Protein AF-A0AAN9GII0-F1 (afdb_monomer)

Secondary structure (DSSP, 8-state):
------------------------------------------EEEEESSSEEEESSSSTTSPEEEEEPTT-EEEEEEEEEEETTEEEEEEEETTEEEEEEGGGEEEEETT-----S-----TT---EE-TTTTTPPPPSSPPPBPSS---EEEEEE-SS----SHHHHHHHHHHHHHIIIIIS--SS-S-SEEE-TTS-EEESS-SSB--SSSTTTTTTEEEEEESS--SSSPPPHHHHHHHHHHHHHHHHTTSS-TT-EEEEGGGSSSS-TT-HHHHHHHTTSTTB--TT-----

Radius of gyration: 30.24 Å; Cα contacts (8 Å, |Δi|>4): 553; chains: 1; bounding box: 92×73×80 Å

InterPro domains:
  IPR002502 N-acetylmuramoyl-L-alanine amidase domain [PF01510] (149-274)
  IPR002502 N-acetylmuramoyl-L-alanine amidase domain [SM00644] (140-274)
  IPR002502 N-acetylmuramoyl-L-alanine amidase domain [cd06583] (149-274)
  IPR006619 Peptidoglycan recognition protein family domain, metazoa/bacteria [SM00701] (125-268)
  IPR015510 Peptidoglycan recognition protein [PTHR11022] (99-287)
  IPR036505 N-acetylmuramoyl-L-alanine amidase/PGRP domain superfamily [G3DSA:3.40.80.10] (115-292)
  IPR036505 N-acetylmuramoyl-L-alanine amidase/PGRP domain superfamily [SSF55846] (124-289)

Sequence (296 aa):
MFVIGRTVQHTHFSALVSNNMKYLLPVLCALFAVSVKGTEASQCACATERLHLRNGPGTTHDVITTLASQQCLPHDGQQQVQGSYTWLHLDYNGQSAWAATNWLRVQTCDDQNQTTSNLQLAGCPKIVTRAEWGARAPKQPHSNMPDLPVYVFIHHGAGTECFDRQACEQKVRDYQNYHMDGHGWNDIGYNFVVGEDGNAYEARGWDAIGAHTRGYNTNGIAISVIGDFSNKVPNEAALNTVKQLIQCGLANHKISHSYTLKGHRDVGTTACPGTAYYNLIQSWPHFVSGTGLYQV

Structure (mmCIF, N/CA/C/O backbone):
data_AF-A0AAN9GII0-F1
#
_entry.id   AF-A0AAN9GII0-F1
#
loop_
_atom_site.group_PDB
_atom_site.id
_atom_site.type_symbol
_atom_site.label_atom_id
_atom_site.label_alt_id
_atom_site.label_comp_id
_atom_site.label_asym_id
_atom_site.label_entity_id
_atom_site.label_seq_id
_atom_site.pdbx_PDB_ins_code
_atom_site.Cartn_x
_atom_site.Cartn_y
_atom_site.Cartn_z
_atom_site.occupancy
_atom_site.B_iso_or_equiv
_atom_site.auth_seq_id
_atom_site.auth_comp_id
_atom_site.auth_asym_id
_atom_site.auth_atom_id
_atom_site.pdbx_PDB_model_num
ATOM 1 N N . MET A 1 1 ? -64.400 25.886 -43.010 1.00 37.38 1 MET A N 1
ATOM 2 C CA . MET A 1 1 ? -63.681 24.600 -43.127 1.00 37.38 1 MET A CA 1
ATOM 3 C C . MET A 1 1 ? -62.290 24.809 -42.543 1.00 37.38 1 MET A C 1
ATOM 5 O O . MET A 1 1 ? -61.724 25.868 -42.760 1.00 37.38 1 MET A O 1
ATOM 9 N N . PHE A 1 2 ? -61.876 23.882 -41.684 1.00 28.88 2 PHE A N 1
ATOM 10 C CA . PHE A 1 2 ? -60.787 23.932 -40.697 1.00 28.88 2 PHE A CA 1
ATOM 11 C C . PHE A 1 2 ? -59.394 24.396 -41.179 1.00 28.88 2 PHE A C 1
ATOM 13 O O . PHE A 1 2 ? -59.035 24.159 -42.326 1.00 28.88 2 PHE A O 1
ATOM 20 N N . VAL A 1 3 ? -58.615 24.947 -40.228 1.00 33.44 3 VAL A N 1
ATOM 21 C CA . VAL A 1 3 ? -57.232 24.591 -39.780 1.00 33.44 3 VAL A CA 1
ATOM 22 C C . VAL A 1 3 ? -56.499 25.884 -39.342 1.00 33.44 3 VAL A C 1
ATOM 24 O O . VAL A 1 3 ? -56.245 26.752 -40.163 1.00 33.44 3 VAL A O 1
ATOM 27 N N . ILE A 1 4 ? -56.475 26.221 -38.042 1.00 35.28 4 ILE A N 1
ATOM 28 C CA . ILE A 1 4 ? -55.423 26.010 -37.006 1.00 35.28 4 ILE A CA 1
ATOM 29 C C . ILE A 1 4 ? -54.046 26.629 -37.327 1.00 35.28 4 ILE A C 1
ATOM 31 O O . ILE A 1 4 ? -53.411 26.262 -38.306 1.00 35.28 4 ILE A O 1
ATOM 35 N N . GLY A 1 5 ? -53.542 27.449 -36.389 1.00 32.19 5 GLY A N 1
ATOM 36 C CA . GLY A 1 5 ? -52.102 27.631 -36.153 1.00 32.19 5 GLY A CA 1
ATOM 37 C C . GLY A 1 5 ? -51.665 29.074 -35.894 1.00 32.19 5 GLY A C 1
ATOM 38 O O . GLY A 1 5 ? -51.270 29.766 -36.822 1.00 32.19 5 GLY A O 1
ATOM 39 N N . ARG A 1 6 ? -51.714 29.528 -34.633 1.00 33.09 6 ARG A N 1
ATOM 40 C CA . ARG A 1 6 ? -51.113 30.799 -34.182 1.00 33.09 6 ARG A CA 1
ATOM 41 C C . ARG A 1 6 ? -49.670 30.586 -33.719 1.00 33.09 6 ARG A C 1
ATOM 43 O O . ARG A 1 6 ? -49.401 29.636 -32.988 1.00 33.09 6 ARG A O 1
ATOM 50 N N . THR A 1 7 ? -48.821 31.570 -34.004 1.00 32.34 7 THR A N 1
ATOM 51 C CA . THR A 1 7 ? -47.518 31.796 -33.365 1.00 32.34 7 THR A CA 1
ATOM 52 C C . THR A 1 7 ? -47.399 33.268 -32.925 1.00 32.34 7 THR A C 1
ATOM 54 O O . THR A 1 7 ? -47.642 34.168 -33.719 1.00 32.34 7 THR A O 1
ATOM 57 N N . VAL A 1 8 ? -46.967 33.450 -31.666 1.00 35.75 8 VAL A N 1
ATOM 58 C CA . VAL A 1 8 ? -45.932 34.402 -31.185 1.00 35.75 8 VAL A CA 1
ATOM 59 C C . VAL A 1 8 ? -46.288 35.864 -30.791 1.00 35.75 8 VAL A C 1
ATOM 61 O O . VAL A 1 8 ? -46.875 36.617 -31.554 1.00 35.75 8 VAL A O 1
ATOM 64 N N . GLN A 1 9 ? -45.771 36.213 -29.589 1.00 33.56 9 GLN A N 1
ATOM 65 C CA . GLN A 1 9 ? -45.353 37.514 -28.991 1.00 33.56 9 GLN A CA 1
ATOM 66 C C . GLN A 1 9 ? -46.424 38.564 -28.625 1.00 33.56 9 GLN A C 1
ATOM 68 O O . GLN A 1 9 ? -47.252 38.937 -29.438 1.00 33.56 9 GLN A O 1
ATOM 73 N N . HIS A 1 10 ? -46.580 38.936 -27.343 1.00 31.41 10 HIS A N 1
ATOM 74 C CA . HIS A 1 10 ? -45.751 39.740 -26.405 1.00 31.41 10 HIS A CA 1
ATOM 75 C C . HIS A 1 10 ? -46.040 41.246 -26.477 1.00 31.41 10 HIS A C 1
ATOM 77 O O . HIS A 1 10 ? -46.165 41.803 -27.559 1.00 31.41 10 HIS A O 1
ATOM 83 N N . THR A 1 11 ? -45.978 41.870 -25.288 1.00 34.91 11 THR A N 1
ATOM 84 C CA . THR A 1 11 ? -45.976 43.317 -24.959 1.00 34.91 11 THR A CA 1
ATOM 85 C C . THR A 1 11 ? -47.373 43.949 -24.811 1.00 34.91 11 THR A C 1
ATOM 87 O O . THR A 1 11 ? -48.252 43.672 -25.609 1.00 34.91 11 THR A O 1
ATOM 90 N N . HIS A 1 12 ? -47.695 44.808 -23.836 1.00 34.34 12 HIS A N 1
ATOM 91 C CA . HIS A 1 12 ? -47.119 45.220 -22.544 1.00 34.34 12 HIS A CA 1
ATOM 92 C C . HIS A 1 12 ? -48.102 46.245 -21.908 1.00 34.34 12 HIS A C 1
ATOM 94 O O . HIS A 1 12 ? -48.876 46.854 -22.638 1.00 34.34 12 HIS A O 1
ATOM 100 N N . PHE A 1 13 ? -47.969 46.494 -20.593 1.00 35.31 13 PHE A N 1
ATOM 101 C CA . PHE A 1 13 ? -48.430 47.676 -19.821 1.00 35.31 13 PHE A CA 1
ATOM 102 C C . PHE A 1 13 ? -49.940 47.786 -19.513 1.00 35.31 13 PHE A C 1
ATOM 104 O O . PHE A 1 13 ? -50.771 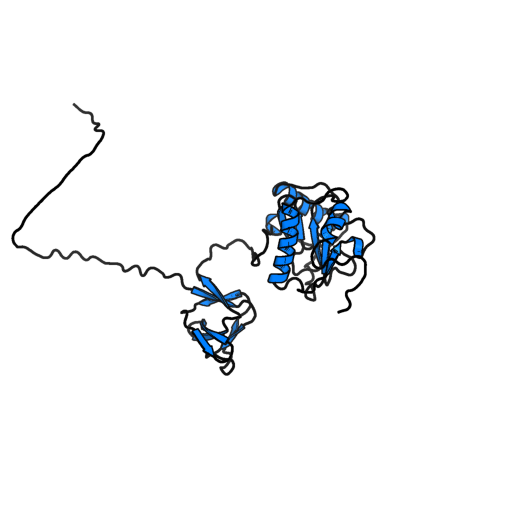47.884 -20.403 1.00 35.31 13 PHE A O 1
ATOM 111 N N . SER A 1 14 ? -50.350 47.607 -18.245 1.00 33.69 14 SER A N 1
ATOM 112 C CA . SER A 1 14 ? -50.351 48.602 -17.138 1.00 33.69 14 SER A CA 1
ATOM 113 C C . SER A 1 14 ? -51.405 49.687 -17.375 1.00 33.69 14 SER A C 1
ATOM 115 O O . SER A 1 14 ? -51.408 50.289 -18.434 1.00 33.69 14 SER A O 1
ATOM 117 N N . ALA A 1 15 ? -52.275 50.107 -16.466 1.00 36.97 15 ALA A N 1
ATOM 118 C CA . ALA A 1 15 ? -52.673 49.783 -15.097 1.00 36.97 15 ALA A CA 1
ATOM 119 C C . ALA A 1 15 ? -53.889 50.734 -14.836 1.00 36.97 15 ALA A C 1
ATOM 121 O O . ALA A 1 15 ? -54.034 51.718 -15.556 1.00 36.97 15 ALA A O 1
ATOM 122 N N . LEU A 1 16 ? -54.870 50.473 -13.965 1.00 35.25 16 LEU A N 1
ATOM 123 C CA . LEU A 1 16 ? -54.980 50.992 -12.585 1.00 35.25 16 LEU A CA 1
ATOM 124 C C . LEU A 1 16 ? -56.488 51.158 -12.244 1.00 35.25 16 LEU A C 1
ATOM 126 O O . LEU A 1 16 ? -57.221 51.686 -13.071 1.00 35.25 16 LEU A O 1
ATOM 130 N N . VAL A 1 17 ? -56.859 50.817 -10.991 1.00 35.28 17 VAL A N 1
ATOM 131 C CA . VAL A 1 17 ? -57.718 51.609 -10.052 1.00 35.28 17 VAL A CA 1
ATOM 132 C C . VAL A 1 17 ? -59.233 51.688 -10.371 1.00 35.28 17 VAL A C 1
ATOM 134 O O . VAL A 1 17 ? -59.617 51.971 -11.489 1.00 35.28 17 VAL A O 1
ATOM 137 N N . SER A 1 18 ? -60.207 51.525 -9.461 1.00 33.56 18 SER A N 1
ATOM 138 C CA . SER A 1 18 ? -60.271 51.371 -7.995 1.00 33.56 18 SER A CA 1
ATOM 139 C C . SER A 1 18 ? -61.725 51.076 -7.552 1.00 33.56 18 SER A C 1
ATOM 141 O O . SER A 1 18 ? -62.659 51.514 -8.213 1.00 33.56 18 SER A O 1
ATOM 143 N N . ASN A 1 19 ? -61.856 50.415 -6.391 1.00 33.97 19 ASN A N 1
ATOM 144 C CA . ASN A 1 19 ? -62.925 50.429 -5.369 1.00 33.97 19 ASN A CA 1
ATOM 145 C C . ASN A 1 19 ? -64.417 50.383 -5.765 1.00 33.97 19 ASN A C 1
ATOM 147 O O . ASN A 1 19 ? -64.960 51.371 -6.245 1.00 33.97 19 ASN A O 1
ATOM 151 N N . ASN A 1 20 ? -65.147 49.353 -5.298 1.00 34.62 20 ASN A N 1
ATOM 152 C CA . ASN A 1 20 ? -65.965 49.423 -4.065 1.00 34.62 20 ASN A CA 1
ATOM 153 C C . ASN A 1 20 ? -66.955 48.240 -3.894 1.00 34.62 20 ASN A C 1
ATOM 155 O O . ASN A 1 20 ? -67.652 47.852 -4.820 1.00 34.62 20 ASN A O 1
ATOM 159 N N . MET A 1 21 ? -67.092 47.816 -2.630 1.00 33.53 21 MET A N 1
ATOM 160 C CA . MET A 1 21 ? -68.305 47.321 -1.946 1.00 33.53 21 MET A CA 1
ATOM 161 C C . MET A 1 21 ? -68.919 45.923 -2.221 1.00 33.53 21 MET A C 1
ATOM 163 O O . MET A 1 21 ? -69.721 45.734 -3.120 1.00 33.53 21 MET A O 1
ATOM 167 N N . LYS A 1 22 ? -68.669 45.043 -1.232 1.00 35.69 22 LYS A N 1
ATOM 168 C CA . LYS A 1 22 ? -69.611 44.240 -0.407 1.00 35.69 22 LYS A CA 1
ATOM 169 C C . LYS A 1 22 ? -70.528 43.165 -1.045 1.00 35.69 22 LYS A C 1
ATOM 171 O O . LYS A 1 22 ? -71.258 43.408 -1.991 1.00 35.69 22 LYS A O 1
ATOM 176 N N . TYR A 1 23 ? -70.599 42.060 -0.281 1.00 35.09 23 TYR A N 1
ATOM 177 C CA . TYR A 1 23 ? -71.590 40.966 -0.210 1.00 35.09 23 TYR A CA 1
ATOM 178 C C . TYR A 1 23 ? -71.328 39.699 -1.056 1.00 35.09 23 TYR A C 1
ATOM 180 O O . TYR A 1 23 ? -71.489 39.711 -2.265 1.00 35.09 23 TYR A O 1
ATOM 188 N N . LEU A 1 24 ? -70.987 38.576 -0.398 1.00 38.25 24 LEU A N 1
ATOM 189 C CA . LEU A 1 24 ? -71.879 37.427 -0.102 1.00 38.25 24 LEU A CA 1
ATOM 190 C C . LEU A 1 24 ? -71.090 36.100 0.075 1.00 38.25 24 LEU A C 1
ATOM 192 O O . LEU A 1 24 ? -70.427 35.635 -0.840 1.00 38.25 24 LEU A O 1
ATOM 196 N N . LEU A 1 25 ? -71.291 35.495 1.256 1.00 35.50 25 LEU A N 1
ATOM 197 C CA . LEU A 1 25 ? -71.100 34.100 1.706 1.00 35.50 25 LEU A CA 1
ATOM 198 C C . LEU A 1 25 ? -69.705 33.423 1.717 1.00 35.50 25 LEU A C 1
ATOM 200 O O . LEU A 1 25 ? -68.947 33.505 0.755 1.00 35.50 25 LEU A O 1
ATOM 204 N N . PRO A 1 26 ? -69.393 32.652 2.788 1.00 39.03 26 PRO A N 1
ATOM 205 C CA . PRO A 1 26 ? -68.161 31.886 2.885 1.00 39.03 26 PRO A CA 1
ATOM 206 C C . PRO A 1 26 ? -68.335 30.535 2.181 1.00 39.03 26 PRO A C 1
ATOM 208 O O . PRO A 1 26 ? -69.097 29.680 2.631 1.00 39.03 26 PRO A O 1
ATOM 211 N N . VAL A 1 27 ? -67.606 30.310 1.089 1.00 41.16 27 VAL A N 1
ATOM 212 C CA . VAL A 1 27 ? -67.365 28.944 0.616 1.00 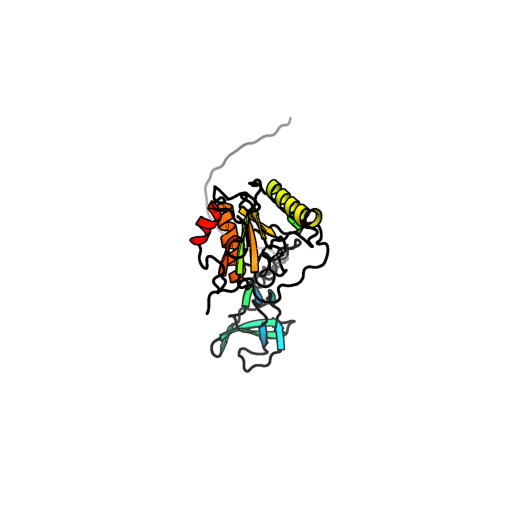41.16 27 VAL A CA 1
ATOM 213 C C . VAL A 1 27 ? -66.232 28.383 1.459 1.00 41.16 27 VAL A C 1
ATOM 215 O O . VAL A 1 27 ? -65.085 28.819 1.377 1.00 41.16 27 VAL A O 1
ATOM 218 N N . LEU A 1 28 ? -66.607 27.437 2.312 1.00 46.75 28 LEU A N 1
ATOM 219 C CA . LEU A 1 28 ? -65.735 26.592 3.107 1.00 46.75 28 LEU A CA 1
ATOM 220 C C . LEU A 1 28 ? -64.817 25.803 2.155 1.00 46.75 28 LEU A C 1
ATOM 222 O O . LEU A 1 28 ? -65.167 24.723 1.689 1.00 46.75 28 LEU A O 1
ATOM 226 N N . CYS A 1 29 ? -63.654 26.359 1.825 1.00 34.16 29 CYS A N 1
ATOM 227 C CA . CYS A 1 29 ? -62.582 25.617 1.179 1.00 34.16 29 CYS A CA 1
ATOM 228 C C . CYS A 1 29 ? -61.615 25.193 2.282 1.00 34.16 29 CYS A C 1
ATOM 230 O O . CYS A 1 29 ? -60.827 25.998 2.781 1.00 34.16 29 CYS A O 1
ATOM 232 N N . ALA A 1 30 ? -61.737 23.939 2.716 1.00 42.03 30 ALA A N 1
ATOM 233 C CA . ALA A 1 30 ? -60.775 23.298 3.593 1.00 42.03 30 ALA A CA 1
ATOM 234 C C . ALA A 1 30 ? -59.432 23.191 2.856 1.00 42.03 30 ALA A C 1
ATOM 236 O O . ALA A 1 30 ? -59.137 22.200 2.192 1.00 42.03 30 ALA A O 1
ATOM 237 N N . LEU A 1 31 ? -58.610 24.233 2.969 1.00 34.84 31 LEU A N 1
ATOM 238 C CA . LEU A 1 31 ? -57.180 24.129 2.738 1.00 34.84 31 LEU A CA 1
ATOM 239 C C . LEU A 1 31 ? -56.609 23.325 3.904 1.00 34.84 31 LEU A C 1
ATOM 241 O O . LEU A 1 31 ? -56.270 23.870 4.954 1.00 34.84 31 LEU A O 1
ATOM 245 N N . PHE A 1 32 ? -56.506 22.011 3.717 1.00 36.19 32 PHE A N 1
ATOM 246 C CA . PHE A 1 32 ? -55.489 21.241 4.415 1.00 36.19 32 PHE A CA 1
ATOM 247 C C . PHE A 1 32 ? -54.136 21.806 3.979 1.00 36.19 32 PHE A C 1
ATOM 249 O O . PHE A 1 32 ? -53.548 21.375 2.989 1.00 36.19 32 PHE A O 1
ATOM 256 N N . ALA A 1 33 ? -53.636 22.794 4.717 1.00 36.06 33 ALA A N 1
ATOM 257 C CA . ALA A 1 33 ? -52.208 23.006 4.792 1.00 36.06 33 ALA A CA 1
ATOM 258 C C . ALA A 1 33 ? -51.651 21.778 5.515 1.00 36.06 33 ALA A C 1
ATOM 260 O O . ALA A 1 33 ? -51.586 21.731 6.743 1.00 36.06 33 ALA A O 1
ATOM 261 N N . VAL A 1 34 ? -51.296 20.744 4.750 1.00 32.81 34 VAL A N 1
ATOM 262 C CA . VAL A 1 34 ? -50.316 19.775 5.223 1.00 32.81 34 VAL A CA 1
ATOM 263 C C . VAL A 1 34 ? -49.060 20.603 5.447 1.00 32.81 34 VAL A C 1
ATOM 265 O O . VAL A 1 34 ? -48.363 20.974 4.506 1.00 32.81 34 VAL A O 1
ATOM 268 N N . SER A 1 35 ? -48.820 20.973 6.704 1.00 35.81 35 SER A N 1
ATOM 269 C CA . SER A 1 35 ? -47.492 21.356 7.143 1.00 35.81 35 SER A CA 1
ATOM 270 C C . SER A 1 35 ? -46.646 20.107 6.953 1.00 35.81 35 SER A C 1
ATOM 272 O O . SER A 1 35 ? -46.590 19.228 7.811 1.00 35.81 35 SER A O 1
ATOM 274 N N . VAL A 1 36 ? -46.046 19.985 5.770 1.00 36.31 36 VAL A N 1
ATOM 275 C CA . VAL A 1 36 ? -44.866 19.156 5.614 1.00 36.31 36 VAL A CA 1
ATOM 276 C C . VAL A 1 36 ? -43.850 19.867 6.490 1.00 36.31 36 VAL A C 1
ATOM 278 O O . VAL A 1 36 ? -43.284 20.884 6.089 1.00 36.31 36 VAL A O 1
ATOM 281 N N . LYS A 1 37 ? -43.707 19.410 7.740 1.00 36.75 37 LYS A N 1
ATOM 282 C CA . LYS A 1 37 ? -42.496 19.680 8.502 1.00 36.75 37 LYS A CA 1
ATOM 283 C C . LYS A 1 37 ? -41.385 19.226 7.573 1.00 36.75 37 LYS A C 1
ATOM 285 O O . LYS A 1 37 ? -41.261 18.028 7.325 1.00 36.75 37 LYS A O 1
ATOM 290 N N . GLY A 1 38 ? -40.682 20.184 6.973 1.00 32.41 38 GLY A N 1
ATOM 291 C CA . GLY A 1 38 ? -39.430 19.890 6.307 1.00 32.41 38 GLY A CA 1
ATOM 292 C C . GLY A 1 38 ? -38.631 19.083 7.312 1.00 32.41 38 GLY A C 1
ATOM 293 O O . GLY A 1 38 ? -38.435 19.531 8.441 1.00 32.41 38 GLY A O 1
ATOM 294 N N . THR A 1 39 ? -38.319 17.844 6.958 1.00 39.56 39 THR A N 1
ATOM 295 C CA . THR A 1 39 ? -37.403 17.010 7.716 1.00 39.56 39 THR A CA 1
ATOM 296 C C . THR A 1 39 ? -36.076 17.747 7.699 1.00 39.56 39 THR A C 1
ATOM 298 O O . THR A 1 39 ? -35.335 17.674 6.720 1.00 39.56 39 THR A O 1
ATOM 301 N N . GLU A 1 40 ? -35.815 18.537 8.741 1.00 48.25 40 GLU A N 1
ATOM 302 C CA . GLU A 1 40 ? -34.454 18.926 9.071 1.00 48.25 40 GLU A CA 1
ATOM 303 C C . GLU A 1 40 ? -33.665 17.623 9.125 1.00 48.25 40 GLU A C 1
ATOM 305 O O . GLU A 1 40 ? -34.069 16.681 9.812 1.00 48.25 40 GLU A O 1
ATOM 310 N N . ALA A 1 41 ? -32.619 17.524 8.307 1.00 52.06 41 ALA A N 1
ATOM 311 C CA . ALA A 1 41 ? -31.766 16.352 8.294 1.00 52.06 41 ALA A CA 1
ATOM 312 C C . ALA A 1 41 ? -31.296 16.118 9.731 1.00 52.06 41 ALA A C 1
ATOM 314 O O . ALA A 1 41 ? -30.587 16.955 10.292 1.00 52.06 41 ALA A O 1
ATOM 315 N N . SER A 1 42 ? -31.736 15.019 10.345 1.00 67.81 42 SER A N 1
ATOM 316 C CA . SE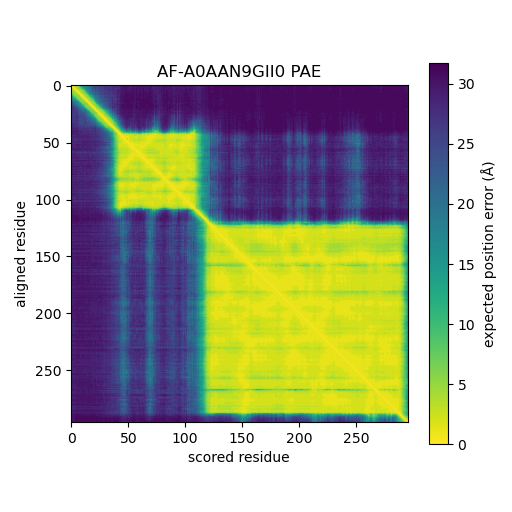R A 1 42 ? -31.316 14.669 11.699 1.00 67.81 42 SER A CA 1
ATOM 317 C C . SER A 1 42 ? -29.791 14.605 11.705 1.00 67.81 42 SER A C 1
ATOM 319 O O . SER A 1 42 ? -29.207 13.928 10.857 1.00 67.81 42 SER A O 1
ATOM 321 N N . GLN A 1 43 ? -29.150 15.368 12.590 1.00 83.88 43 GLN A N 1
ATOM 322 C CA . GLN A 1 43 ? -27.698 15.371 12.736 1.00 83.88 43 GLN A CA 1
ATOM 323 C C . GLN A 1 43 ? -27.283 14.282 13.730 1.00 83.88 43 GLN A C 1
ATOM 325 O O . GLN A 1 43 ? -27.930 14.058 14.753 1.00 83.88 43 GLN A O 1
ATOM 330 N N . CYS A 1 44 ? -26.212 13.579 13.394 1.00 90.62 44 CYS A N 1
ATOM 331 C CA . CYS A 1 44 ? -25.661 12.445 14.112 1.00 90.62 44 CYS A CA 1
ATOM 332 C C . CYS A 1 44 ? -24.212 12.726 14.486 1.00 90.62 44 CYS A C 1
ATOM 334 O O . CYS A 1 44 ? -23.471 13.336 13.722 1.00 90.62 44 CYS A O 1
ATOM 336 N N . ALA A 1 45 ? -23.780 12.219 15.634 1.00 90.50 45 ALA A N 1
ATOM 337 C CA . ALA A 1 45 ? -22.397 12.254 16.070 1.00 90.50 45 ALA A CA 1
ATOM 338 C C . ALA A 1 45 ? -21.864 10.826 16.146 1.00 90.50 45 ALA A C 1
ATOM 340 O O . ALA A 1 45 ? -22.440 9.968 16.816 1.00 90.50 45 ALA A O 1
ATOM 341 N N . CYS A 1 46 ? -20.767 10.576 15.445 1.00 90.38 46 CYS A N 1
ATOM 342 C CA . CYS A 1 46 ? -20.137 9.271 15.351 1.00 90.38 46 CYS A CA 1
ATOM 343 C C . CYS A 1 46 ? -18.868 9.237 16.182 1.00 90.38 46 CYS A C 1
ATOM 345 O O . CYS A 1 46 ? -18.027 10.129 16.065 1.00 90.38 46 CYS A O 1
ATOM 347 N N . ALA A 1 47 ? -18.714 8.191 16.986 1.00 88.75 47 ALA A N 1
ATOM 348 C CA . ALA A 1 47 ? -17.501 7.987 17.755 1.00 88.75 47 ALA A CA 1
ATOM 349 C C . ALA A 1 47 ? -16.313 7.754 16.807 1.00 88.75 47 ALA A C 1
ATOM 351 O O . ALA A 1 47 ? -16.386 6.919 15.906 1.00 88.75 47 ALA A O 1
ATOM 352 N N . THR A 1 48 ? -15.214 8.483 16.975 1.00 79.88 48 THR A N 1
ATOM 353 C CA . THR A 1 48 ? -13.988 8.247 16.190 1.00 79.88 48 THR A CA 1
ATOM 354 C C . THR A 1 48 ? -13.226 7.026 16.708 1.00 79.88 48 THR A C 1
ATOM 356 O O . THR A 1 48 ? -12.612 6.291 15.937 1.00 79.88 48 THR A O 1
ATOM 359 N N . GLU A 1 49 ? -13.366 6.728 17.998 1.00 79.75 49 GLU A N 1
ATOM 360 C CA . GLU A 1 49 ? -12.757 5.599 18.702 1.00 79.75 49 GLU A CA 1
ATOM 361 C C . GLU A 1 49 ? -13.762 4.967 19.679 1.00 79.75 49 GLU A C 1
ATOM 363 O O . GLU A 1 49 ? -14.942 5.312 19.684 1.00 79.75 49 GLU A O 1
ATOM 368 N N . ARG A 1 50 ? -13.315 4.029 20.525 1.00 87.62 50 ARG A N 1
ATOM 369 C CA . ARG A 1 50 ? -14.153 3.527 21.621 1.00 87.62 50 ARG A CA 1
ATOM 370 C C . ARG A 1 50 ? -14.419 4.653 22.618 1.00 87.62 50 ARG A C 1
ATOM 372 O O . ARG A 1 50 ? -13.491 5.126 23.267 1.00 87.62 50 ARG A O 1
ATOM 379 N N . LEU A 1 51 ? -15.682 5.045 22.764 1.00 93.50 51 LEU A N 1
ATOM 380 C CA . LEU A 1 51 ? -16.062 6.239 23.518 1.00 93.50 51 LEU A CA 1
ATOM 381 C C . LEU A 1 51 ? -17.111 5.925 24.581 1.00 93.50 51 LEU A C 1
ATOM 383 O O . LEU A 1 51 ? -18.156 5.348 24.291 1.00 93.50 51 LEU A O 1
ATOM 387 N N . HIS A 1 52 ? -16.850 6.330 25.822 1.00 96.12 52 HIS A N 1
ATOM 388 C CA . HIS A 1 52 ? -17.819 6.202 26.906 1.00 96.12 52 HIS A CA 1
ATOM 389 C C . HIS A 1 52 ? -18.937 7.242 26.782 1.00 96.12 52 HIS A C 1
ATOM 391 O O . HIS A 1 52 ? -18.672 8.444 26.776 1.00 96.12 52 HIS A O 1
ATOM 397 N N . LEU A 1 53 ? -20.179 6.760 26.761 1.00 95.81 53 LEU A N 1
ATOM 398 C CA . LEU A 1 53 ? -21.387 7.560 26.952 1.00 95.81 53 LEU A CA 1
ATOM 399 C C . LEU A 1 53 ? -21.687 7.658 28.440 1.00 95.81 53 LEU A C 1
ATOM 401 O O . LEU A 1 53 ? -21.674 6.645 29.144 1.00 95.81 53 LEU A O 1
ATOM 405 N N . ARG A 1 54 ? -21.983 8.864 28.912 1.00 96.62 54 ARG A N 1
ATOM 406 C CA . ARG A 1 54 ? -22.241 9.147 30.324 1.00 96.62 54 ARG A CA 1
ATOM 407 C C . ARG A 1 54 ? -23.632 9.719 30.546 1.00 96.62 54 ARG A C 1
ATOM 409 O O . ARG A 1 54 ? -24.206 10.307 29.636 1.00 96.62 54 ARG A O 1
ATOM 416 N N . ASN A 1 55 ? -24.157 9.569 31.759 1.00 95.94 55 ASN A N 1
ATOM 417 C CA . ASN A 1 55 ? -25.469 10.108 32.149 1.00 95.94 55 ASN A CA 1
ATOM 418 C C . ASN A 1 55 ? -25.472 11.617 32.443 1.00 95.94 55 ASN A C 1
ATOM 420 O O . ASN A 1 55 ? -26.516 12.178 32.762 1.00 95.94 55 ASN A O 1
ATOM 424 N N . GLY A 1 56 ? -24.326 12.279 32.295 1.00 95.25 56 GLY A N 1
ATOM 425 C CA . GLY A 1 56 ? -24.185 13.724 32.366 1.00 95.25 56 GLY A CA 1
ATOM 426 C C . GLY A 1 56 ? -22.866 14.184 31.741 1.00 95.25 56 GLY A C 1
ATOM 427 O O . GLY A 1 56 ? -21.975 13.362 31.488 1.00 95.25 56 GLY A O 1
ATOM 428 N N . PRO A 1 57 ? -22.719 15.488 31.473 1.00 93.50 57 PRO A N 1
ATOM 429 C CA . PRO A 1 57 ? -21.502 16.041 30.901 1.00 93.50 57 PRO A CA 1
ATOM 430 C C . PRO A 1 57 ? -20.396 16.008 31.954 1.00 93.50 57 PRO A C 1
ATOM 432 O O . PRO A 1 57 ? -20.554 16.517 33.051 1.00 93.50 57 PRO A O 1
ATOM 435 N N . GLY A 1 58 ? -19.273 15.355 31.678 1.00 90.31 58 GLY A N 1
ATOM 436 C CA . GLY A 1 58 ? -18.132 15.304 32.598 1.00 90.31 58 GLY A CA 1
ATOM 437 C C . GLY A 1 58 ? -17.741 13.893 33.016 1.00 90.31 58 GLY A C 1
ATOM 438 O O . GLY A 1 58 ? -18.542 12.964 33.044 1.00 90.31 58 GLY A O 1
ATOM 439 N N . THR A 1 59 ? -16.476 13.729 33.389 1.00 90.19 59 THR A N 1
ATOM 440 C CA . THR A 1 59 ? -15.905 12.428 33.766 1.00 90.19 59 THR A CA 1
ATOM 441 C C . THR A 1 59 ? -16.359 11.916 35.135 1.00 90.19 59 THR A C 1
ATOM 443 O O . THR A 1 59 ? -16.127 10.749 35.441 1.00 90.19 59 THR A O 1
ATOM 446 N N . THR A 1 60 ? -17.011 12.759 35.940 1.00 92.31 60 THR A N 1
ATOM 447 C CA . THR A 1 60 ? -17.581 12.412 37.254 1.00 92.31 60 THR A CA 1
ATOM 448 C C . THR A 1 60 ? -18.942 11.719 37.164 1.00 92.31 60 THR A C 1
ATOM 450 O O . THR A 1 60 ? -19.420 11.212 38.170 1.00 92.31 60 THR A O 1
ATOM 453 N N . HIS A 1 61 ? -19.569 11.722 35.987 1.00 94.69 61 HIS A N 1
ATOM 454 C CA . HIS A 1 61 ? -20.859 11.086 35.723 1.00 94.69 61 HIS A CA 1
ATOM 455 C C . HIS A 1 61 ? -20.690 9.610 35.358 1.00 94.69 61 HIS A C 1
ATOM 457 O O . HIS A 1 61 ? -19.676 9.233 34.760 1.00 94.69 61 HIS A O 1
ATOM 463 N N . ASP A 1 62 ? -21.679 8.777 35.675 1.00 95.56 62 ASP A N 1
ATOM 464 C CA . ASP A 1 62 ? -21.603 7.337 35.430 1.00 95.56 62 ASP A CA 1
ATOM 465 C C . ASP A 1 62 ? -21.558 7.027 33.937 1.00 95.56 62 ASP A C 1
ATOM 467 O O . ASP A 1 62 ? -22.216 7.675 33.119 1.00 95.56 62 ASP A O 1
ATOM 471 N N . VAL A 1 63 ? -20.792 5.997 33.583 1.00 95.94 63 VAL A N 1
ATOM 472 C CA . VAL A 1 63 ? -20.773 5.452 32.225 1.00 95.94 63 VAL A CA 1
ATOM 473 C C . VAL A 1 63 ? -22.024 4.599 32.029 1.00 95.94 63 VAL A C 1
ATOM 475 O O . VAL A 1 63 ? -22.200 3.595 32.711 1.00 95.94 63 VAL A O 1
ATOM 478 N N . ILE A 1 64 ? -22.870 4.983 31.073 1.00 94.88 64 ILE A N 1
ATOM 479 C CA . ILE A 1 64 ? -24.068 4.222 30.690 1.00 94.88 64 ILE A CA 1
ATOM 480 C C . ILE A 1 64 ? -23.674 3.074 29.755 1.00 94.88 64 ILE A C 1
ATOM 482 O O . ILE A 1 64 ? -24.146 1.951 29.900 1.00 94.88 64 ILE A O 1
ATOM 486 N N . THR A 1 65 ? -22.810 3.353 28.775 1.00 94.69 65 THR A N 1
ATOM 487 C CA . THR A 1 65 ? -22.330 2.361 27.804 1.00 94.69 65 THR A CA 1
ATOM 488 C C . THR A 1 65 ? -21.051 2.843 27.113 1.00 94.69 65 THR A C 1
ATOM 490 O O . THR A 1 65 ? -20.545 3.934 27.380 1.00 94.69 65 THR A O 1
ATOM 493 N N . THR A 1 66 ? -20.504 2.027 26.214 1.00 93.50 66 THR A N 1
ATOM 494 C CA . THR A 1 66 ? -19.353 2.383 25.375 1.00 93.50 66 THR A CA 1
ATOM 495 C C . THR A 1 66 ? -19.710 2.206 23.906 1.00 93.50 66 THR A C 1
ATOM 497 O O . THR A 1 66 ? -20.021 1.094 23.485 1.00 93.50 66 THR A O 1
ATOM 500 N N . LEU A 1 67 ? -19.631 3.285 23.129 1.00 89.31 67 LEU A N 1
ATOM 501 C CA . LEU A 1 67 ? -19.741 3.238 21.675 1.00 89.31 67 LEU A CA 1
ATOM 502 C C . LEU A 1 67 ? -18.528 2.532 21.079 1.00 89.31 67 LEU A C 1
ATOM 504 O O . LEU A 1 67 ? -17.391 2.770 21.495 1.00 89.31 67 LEU A O 1
ATOM 508 N N . ALA A 1 68 ? -18.768 1.681 20.085 1.00 82.88 68 ALA A N 1
ATOM 509 C CA . ALA A 1 68 ? -17.703 1.237 19.198 1.00 82.88 68 ALA A CA 1
ATOM 510 C C . ALA A 1 68 ? -17.256 2.395 18.288 1.00 82.88 68 ALA A C 1
ATOM 512 O O . ALA A 1 68 ? -18.027 3.319 18.025 1.00 82.88 68 ALA A O 1
ATOM 513 N N . SER A 1 69 ? -16.024 2.327 17.774 1.00 82.94 69 SER A N 1
ATOM 514 C CA . SER A 1 69 ? -15.576 3.259 16.731 1.00 82.94 69 SER A CA 1
ATOM 515 C C . SER A 1 69 ? -16.548 3.212 15.545 1.00 82.94 69 SER A C 1
ATOM 517 O O . SER A 1 69 ? -17.027 2.142 15.171 1.00 82.94 69 SER A O 1
ATOM 519 N N . GLN A 1 70 ? -16.838 4.382 14.978 1.00 82.44 70 GLN A N 1
ATOM 520 C CA . GLN A 1 70 ? -17.784 4.655 13.892 1.00 82.44 70 GLN A CA 1
ATOM 521 C C . GLN A 1 70 ? -19.269 4.503 14.240 1.00 82.44 70 GLN A C 1
ATOM 523 O O . GLN A 1 70 ? -20.115 4.793 13.396 1.00 82.44 70 GLN A O 1
ATOM 528 N N . GLN A 1 71 ? -19.619 4.117 15.468 1.00 84.94 71 GLN A N 1
ATOM 529 C CA . GLN A 1 71 ? -21.017 4.077 15.883 1.00 84.94 71 GLN A CA 1
ATOM 530 C C . GLN A 1 71 ? -21.562 5.501 16.038 1.00 84.94 71 GLN A C 1
ATOM 532 O O . GLN A 1 71 ? -20.972 6.324 16.742 1.00 84.94 71 GLN A O 1
ATOM 537 N N . CYS A 1 72 ? -22.688 5.776 15.381 1.00 89.69 72 CYS A N 1
ATOM 538 C CA . CYS A 1 72 ? -23.329 7.086 15.356 1.00 89.69 72 CYS A CA 1
ATOM 539 C C . CYS A 1 72 ? -24.591 7.107 16.212 1.00 89.69 72 CYS A C 1
ATOM 541 O O . CYS A 1 72 ? -25.351 6.138 16.214 1.00 89.69 72 CYS A O 1
ATOM 543 N N . LEU A 1 73 ? -24.823 8.224 16.898 1.00 90.31 73 LEU A N 1
ATOM 544 C CA . LEU A 1 73 ? -26.068 8.515 17.602 1.00 90.31 73 LEU A CA 1
ATOM 545 C C . LEU A 1 73 ? -26.622 9.872 17.162 1.00 90.31 73 LEU A C 1
ATOM 547 O O . LEU A 1 73 ? -25.824 10.782 16.912 1.00 90.31 73 LEU A O 1
ATOM 551 N N . PRO A 1 74 ? -27.952 10.039 17.082 1.00 91.06 74 PRO A N 1
ATOM 552 C CA . PRO A 1 74 ? -28.559 11.350 16.893 1.00 91.06 74 PRO A CA 1
ATOM 553 C C . PRO A 1 74 ? -28.138 12.320 18.002 1.00 91.06 74 PRO A C 1
ATOM 555 O O . PRO A 1 74 ? -27.917 11.915 19.145 1.00 91.06 74 PRO A O 1
ATOM 558 N N . HIS A 1 75 ? -28.056 13.605 17.675 1.00 90.38 75 HIS A N 1
ATOM 559 C CA . HIS A 1 75 ? -27.831 14.663 18.654 1.00 90.38 75 HIS A CA 1
ATOM 560 C C . HIS A 1 75 ? -28.752 15.853 18.401 1.00 90.38 75 HIS A C 1
ATOM 562 O O . HIS A 1 75 ? -29.163 16.117 17.273 1.00 90.38 75 HIS A O 1
ATOM 568 N N . ASP A 1 76 ? -29.020 16.623 19.449 1.00 87.50 76 ASP A N 1
ATOM 569 C CA . ASP A 1 76 ? -29.812 17.858 19.385 1.00 87.50 76 ASP A CA 1
ATOM 570 C C . ASP A 1 76 ? -28.939 19.127 19.332 1.00 87.50 76 ASP A C 1
ATOM 572 O O . ASP A 1 76 ? -29.447 20.245 19.281 1.00 87.50 76 ASP A O 1
ATOM 576 N N . GLY A 1 77 ? -27.612 18.956 19.341 1.00 85.44 77 GLY A N 1
ATOM 577 C CA . GLY A 1 77 ? -26.642 20.047 19.256 1.00 85.44 77 GLY A CA 1
ATOM 578 C C . GLY A 1 77 ? -26.373 20.745 20.589 1.00 85.44 77 GLY A C 1
ATOM 579 O O . GLY A 1 77 ? -25.555 21.666 20.625 1.00 85.44 77 GLY A O 1
ATOM 580 N N . GLN A 1 78 ? -27.000 20.312 21.688 1.00 90.88 78 GLN A N 1
ATOM 581 C CA . GLN A 1 78 ? -26.718 20.866 23.007 1.00 90.88 78 GLN A CA 1
ATOM 582 C C . GLN A 1 78 ? -25.311 20.479 23.460 1.00 90.88 78 GLN A C 1
ATOM 584 O O . GLN A 1 78 ? -24.930 19.308 23.459 1.00 90.88 78 GLN A O 1
ATOM 589 N N . GLN A 1 79 ? -24.533 21.480 23.870 1.00 93.69 79 GLN A N 1
ATOM 590 C CA . GLN A 1 79 ? -23.166 21.295 24.340 1.00 93.69 79 GLN A CA 1
ATOM 591 C C . GLN A 1 79 ? -22.969 21.908 25.723 1.00 93.69 79 GLN A C 1
ATOM 593 O O . GLN A 1 79 ? -23.541 22.953 26.036 1.00 93.69 79 GLN A O 1
ATOM 598 N N . GLN A 1 80 ? -22.125 21.280 26.539 1.00 92.75 80 GLN A N 1
ATOM 599 C CA . GLN A 1 80 ? -21.707 21.804 27.838 1.00 92.75 80 GLN A CA 1
ATOM 600 C C . GLN A 1 80 ? -20.199 21.669 28.024 1.00 92.75 80 GLN A C 1
ATOM 602 O O . GLN A 1 80 ? -19.615 20.622 27.756 1.00 92.75 80 GLN A O 1
ATOM 607 N N . VAL A 1 81 ? -19.557 22.731 28.505 1.00 90.12 81 VAL A N 1
ATOM 608 C CA . VAL A 1 81 ? -18.129 22.716 28.835 1.00 90.12 81 VAL A CA 1
ATOM 609 C C . VAL A 1 81 ? -17.976 22.322 30.299 1.00 90.12 81 VAL A C 1
ATOM 611 O O . VAL A 1 81 ? -18.481 23.015 31.180 1.00 90.12 81 VAL A O 1
ATOM 614 N N . GLN A 1 82 ? -17.270 21.224 30.566 1.00 89.50 82 GLN A N 1
ATOM 615 C CA . GLN A 1 82 ? -16.982 20.774 31.927 1.00 89.50 82 GLN A CA 1
ATOM 616 C C . GLN A 1 82 ? -15.572 20.194 32.025 1.00 89.50 82 GLN A C 1
ATOM 618 O O . GLN A 1 82 ? -15.210 19.245 31.322 1.00 89.50 82 GLN A O 1
ATOM 623 N N . GLY A 1 83 ? -14.774 20.767 32.929 1.00 84.50 83 GLY A N 1
ATOM 624 C CA . GLY A 1 83 ? -13.337 20.510 32.986 1.00 84.50 83 GLY A CA 1
ATOM 625 C C . GLY A 1 83 ? -12.647 21.021 31.720 1.00 84.50 83 GLY A C 1
ATOM 626 O O . GLY A 1 83 ? -12.898 22.141 31.286 1.00 84.50 83 GLY A O 1
ATOM 627 N N . SER A 1 84 ? -11.793 20.192 31.119 1.00 83.81 84 SER A N 1
ATOM 628 C CA . SER A 1 84 ? -11.048 20.522 29.893 1.00 83.81 84 SER A CA 1
ATOM 629 C C . SER A 1 84 ? -11.766 20.132 28.594 1.00 83.81 84 SER A C 1
ATOM 631 O O . SER A 1 84 ? -11.163 20.226 27.529 1.00 83.81 84 SER A O 1
ATOM 633 N N . TYR A 1 85 ? -13.017 19.666 28.665 1.00 84.50 85 TYR A N 1
ATOM 634 C CA . TYR A 1 85 ? -13.726 19.095 27.518 1.00 84.50 85 TYR A CA 1
ATOM 635 C C . TYR A 1 85 ? -15.081 19.761 27.284 1.00 84.50 85 TYR A C 1
ATOM 637 O O . TYR A 1 85 ? -15.794 20.109 28.229 1.00 84.50 85 TYR A O 1
ATOM 645 N N . THR A 1 86 ? -15.459 19.849 26.010 1.00 90.56 86 THR A N 1
ATOM 646 C CA . THR A 1 86 ? -16.832 20.128 25.586 1.00 90.56 86 THR A CA 1
ATOM 647 C C . THR A 1 86 ? -17.563 18.806 25.384 1.00 90.56 86 THR A C 1
ATOM 649 O O . THR A 1 86 ? -17.069 17.916 24.688 1.00 90.56 86 THR A O 1
ATOM 652 N N . TRP A 1 87 ? -18.735 18.675 25.988 1.00 95.25 87 TRP A N 1
ATOM 653 C CA . TRP A 1 87 ? -19.586 17.492 25.965 1.00 95.25 87 TRP A CA 1
ATOM 654 C C . TRP A 1 87 ? -20.796 17.752 25.081 1.00 95.25 87 TRP A C 1
ATOM 656 O O . TRP A 1 87 ? -21.438 18.785 25.242 1.00 95.25 87 TRP A O 1
ATOM 666 N N . LEU A 1 88 ? -21.100 16.829 24.171 1.00 95.75 88 LEU A N 1
ATOM 667 C CA . LEU A 1 88 ? -22.271 16.875 23.297 1.00 95.75 88 LEU A CA 1
ATOM 668 C C . LEU A 1 88 ? -23.359 15.955 23.849 1.00 95.75 88 LEU A C 1
ATOM 670 O O . LEU A 1 88 ? -23.061 14.830 24.262 1.00 95.75 88 LEU A O 1
ATOM 674 N N . HIS A 1 89 ? -24.595 16.440 23.838 1.00 96.38 89 HIS A N 1
ATOM 675 C CA . HIS A 1 89 ? -25.776 15.666 24.188 1.00 96.38 89 HIS A CA 1
ATOM 676 C C . HIS A 1 89 ? -26.190 14.755 23.026 1.00 96.38 89 HIS A C 1
ATOM 678 O O . HIS A 1 89 ? -26.300 15.201 21.885 1.00 96.38 89 HIS A O 1
ATOM 684 N N . LEU A 1 90 ? -26.388 13.472 23.318 1.00 93.44 90 LEU A N 1
ATOM 685 C CA . LEU A 1 90 ? -26.683 12.405 22.367 1.00 93.44 90 LEU A CA 1
ATOM 686 C C . LEU A 1 90 ? -27.952 11.665 22.799 1.00 93.44 90 LEU A C 1
ATOM 688 O O . LEU A 1 90 ? -28.169 11.444 23.993 1.00 93.44 90 LEU A O 1
ATOM 692 N N . ASP A 1 91 ? -28.746 11.227 21.827 1.00 89.69 91 ASP A N 1
ATOM 693 C CA . ASP A 1 91 ? -29.855 10.301 22.052 1.00 89.69 91 ASP A CA 1
ATOM 694 C C . ASP A 1 91 ? -29.342 8.861 21.926 1.00 89.69 91 ASP A C 1
ATOM 696 O O . ASP A 1 91 ? -28.943 8.411 20.848 1.00 89.69 91 ASP A O 1
ATOM 700 N N . TYR A 1 92 ? -29.334 8.129 23.039 1.00 89.06 92 TYR A N 1
ATOM 701 C CA . TYR A 1 92 ? -29.026 6.705 23.056 1.00 89.06 92 TYR A CA 1
ATOM 702 C C . TYR A 1 92 ? -30.283 5.898 23.383 1.00 89.06 92 TYR A C 1
ATOM 704 O O . TYR A 1 92 ? -30.643 5.749 24.547 1.00 89.06 92 TYR A O 1
ATOM 712 N N . ASN A 1 93 ? -30.938 5.338 22.362 1.00 84.81 93 ASN A N 1
ATOM 713 C CA . ASN A 1 93 ? -32.158 4.531 22.514 1.00 84.81 93 ASN A CA 1
ATOM 714 C C . ASN A 1 93 ? -33.281 5.258 23.289 1.00 84.81 93 ASN A C 1
ATOM 716 O O . ASN A 1 93 ? -33.980 4.645 24.097 1.00 84.81 93 ASN A O 1
ATOM 720 N N . GLY A 1 94 ? -33.437 6.567 23.077 1.00 82.56 94 GLY A N 1
ATOM 721 C CA . GLY A 1 94 ? -34.388 7.421 23.791 1.00 82.56 94 GLY A CA 1
ATOM 722 C C . GLY A 1 94 ? -33.922 7.865 25.182 1.00 82.56 94 GLY A C 1
ATOM 723 O O . GLY A 1 94 ? -34.678 8.525 25.895 1.00 82.56 94 GLY A O 1
ATOM 724 N N . GLN A 1 95 ? -32.699 7.511 25.592 1.00 87.69 95 GLN A N 1
ATOM 725 C CA . GLN A 1 95 ? -32.080 7.964 26.834 1.00 87.69 95 GLN A CA 1
ATOM 726 C C . GLN A 1 95 ? -31.107 9.121 26.567 1.00 87.69 95 GLN A C 1
ATOM 728 O O . GLN A 1 95 ? -30.285 9.061 25.653 1.00 87.69 95 GLN A O 1
ATOM 733 N N . SER A 1 96 ? -31.165 10.147 27.423 1.00 91.88 96 SER A N 1
ATOM 734 C CA . SER A 1 96 ? -30.186 11.239 27.443 1.00 91.88 96 SER A CA 1
ATOM 735 C C . SER A 1 96 ? -28.797 10.708 27.786 1.00 91.88 96 SER A C 1
ATOM 737 O O . SER A 1 96 ? -28.608 10.030 28.804 1.00 91.88 96 SER A O 1
ATOM 739 N N . ALA A 1 97 ? -27.823 11.030 26.941 1.00 95.50 97 ALA A N 1
ATOM 740 C CA . ALA A 1 97 ? -26.434 10.676 27.150 1.00 95.50 97 ALA A CA 1
ATOM 741 C C . ALA A 1 97 ? -25.498 11.809 26.722 1.00 95.50 97 ALA A C 1
ATOM 743 O O . ALA A 1 97 ? -25.856 12.691 25.948 1.00 95.50 97 ALA A O 1
ATOM 744 N N . TRP A 1 98 ? -24.273 11.776 27.235 1.00 97.06 98 TRP A N 1
ATOM 745 C CA . TRP A 1 98 ? -23.258 12.790 26.984 1.00 97.06 98 TRP A CA 1
ATOM 746 C C . TRP A 1 98 ? -21.928 12.139 26.647 1.00 97.06 98 TRP A C 1
ATOM 748 O O . TRP A 1 98 ? -21.514 11.170 27.290 1.00 97.06 98 TRP A O 1
ATOM 758 N N . ALA A 1 99 ? -21.228 12.695 25.663 1.00 95.94 99 ALA A N 1
ATOM 759 C CA . ALA A 1 99 ? -19.883 12.259 25.318 1.00 95.94 99 ALA A CA 1
ATOM 760 C C . ALA A 1 99 ? -19.000 13.443 24.910 1.00 95.94 99 ALA A C 1
ATOM 762 O O . ALA A 1 99 ? -19.483 14.481 24.454 1.00 95.94 99 ALA A O 1
ATOM 763 N N . ALA A 1 100 ? -17.693 13.305 25.116 1.00 93.44 100 ALA A N 1
ATOM 764 C CA . ALA A 1 100 ? -16.747 14.375 24.840 1.00 93.44 100 ALA A CA 1
ATOM 765 C C . ALA A 1 100 ? -16.530 14.546 23.326 1.00 93.44 100 ALA A C 1
ATOM 767 O O . ALA A 1 100 ? -16.233 13.595 22.604 1.00 93.44 100 ALA A O 1
ATOM 768 N N . THR A 1 101 ? -16.657 15.788 22.862 1.00 90.25 101 THR A N 1
ATOM 769 C CA . THR A 1 101 ? -16.630 16.174 21.440 1.00 90.25 101 THR A CA 1
ATOM 770 C C . THR A 1 101 ? -15.319 15.855 20.729 1.00 90.25 101 THR A C 1
ATOM 772 O O . THR A 1 101 ? -15.344 15.575 19.538 1.00 90.25 101 THR A O 1
ATOM 775 N N . ASN A 1 102 ? -14.188 15.810 21.440 1.00 90.25 102 ASN A N 1
ATOM 776 C CA . ASN A 1 102 ? -12.884 15.450 20.867 1.00 90.25 102 ASN A CA 1
ATOM 777 C C . ASN A 1 102 ? -12.863 14.048 20.230 1.00 90.25 102 ASN A C 1
ATOM 779 O O . ASN A 1 102 ? -11.996 13.769 19.407 1.00 90.25 102 ASN A O 1
ATOM 783 N N . TRP A 1 103 ? -13.807 13.180 20.603 1.00 91.56 103 TRP A N 1
ATOM 784 C CA . TRP A 1 103 ? -13.939 11.819 20.080 1.00 91.56 103 TRP A CA 1
ATOM 785 C C . TRP A 1 103 ? -15.215 11.622 19.257 1.00 91.56 103 TRP A C 1
ATOM 787 O O . TRP A 1 103 ? -15.647 10.490 19.038 1.00 91.56 103 TRP A O 1
ATOM 797 N N . LEU A 1 104 ? -15.837 12.715 18.812 1.00 88.94 104 LEU A N 1
ATOM 798 C CA . LEU A 1 104 ? -17.048 12.700 18.003 1.00 88.94 104 LEU A CA 1
ATOM 799 C C . LEU A 1 104 ? -16.824 13.427 16.676 1.00 88.94 104 LEU A C 1
ATOM 801 O O . LEU A 1 104 ? -16.220 14.495 16.620 1.00 88.94 104 LEU A O 1
ATOM 805 N N . ARG A 1 105 ? -17.390 12.873 15.604 1.00 88.69 105 ARG A N 1
ATOM 806 C CA . ARG A 1 105 ? -17.537 13.533 14.303 1.00 88.69 105 ARG A CA 1
ATOM 807 C C . ARG A 1 105 ? -19.020 13.724 14.000 1.00 88.69 105 ARG A C 1
ATOM 809 O O . ARG A 1 105 ? -19.754 12.741 13.972 1.00 88.69 105 ARG A O 1
ATOM 816 N N . VAL A 1 106 ? -19.452 14.958 13.750 1.00 86.38 106 VAL A N 1
ATOM 817 C CA . VAL A 1 106 ? -20.847 15.276 13.391 1.00 86.38 106 VAL A CA 1
ATOM 818 C C . VAL A 1 106 ? -21.086 15.082 11.885 1.00 86.38 106 VAL A C 1
ATOM 820 O O . VAL A 1 106 ? -20.245 15.471 11.077 1.00 86.38 106 VAL A O 1
ATOM 823 N N . GLN A 1 107 ? -22.215 14.473 11.512 1.00 81.00 107 GLN A N 1
ATOM 824 C CA . GLN A 1 107 ? -22.667 14.206 10.137 1.00 81.00 107 GLN A CA 1
ATOM 825 C C . GLN A 1 107 ? -24.209 14.121 10.059 1.00 81.00 107 GLN A C 1
ATOM 827 O O . GLN A 1 107 ? -24.885 14.188 11.077 1.00 81.00 107 GLN A O 1
ATOM 832 N N . THR A 1 108 ? -24.793 13.965 8.872 1.00 80.69 108 THR A N 1
ATOM 833 C CA . THR A 1 108 ? -26.238 13.735 8.653 1.00 80.69 108 THR A CA 1
ATOM 834 C C . THR A 1 108 ? -26.620 12.261 8.878 1.00 80.69 108 THR A C 1
ATOM 836 O O . THR A 1 108 ? -25.852 11.364 8.539 1.00 80.69 108 THR A O 1
ATOM 839 N N . CYS A 1 109 ? -27.787 11.979 9.474 1.00 67.56 109 CYS A N 1
ATOM 840 C CA . CYS A 1 109 ? -28.195 10.618 9.870 1.00 67.56 109 CYS A CA 1
ATOM 841 C C . CYS A 1 109 ? -28.846 9.759 8.759 1.00 67.56 109 CYS A C 1
ATOM 843 O O . CYS A 1 109 ? -29.234 8.637 9.066 1.00 67.56 109 CYS A O 1
ATOM 845 N N . ASP A 1 110 ? -28.985 10.230 7.511 1.00 57.31 110 ASP A N 1
ATOM 846 C CA . ASP A 1 110 ? -29.749 9.515 6.458 1.00 57.31 110 ASP A CA 1
ATOM 847 C C . ASP A 1 110 ? -29.000 9.312 5.125 1.00 57.31 110 ASP A C 1
ATOM 849 O O . ASP A 1 110 ? -29.595 9.077 4.077 1.00 57.31 110 ASP A O 1
ATOM 853 N N . ASP A 1 111 ? -27.666 9.338 5.139 1.00 48.31 111 ASP A N 1
ATOM 854 C CA . ASP A 1 111 ? -26.878 8.916 3.974 1.00 48.31 111 ASP A CA 1
ATOM 855 C C . ASP A 1 111 ? -26.720 7.386 3.947 1.00 48.31 111 ASP A C 1
ATOM 857 O O . ASP A 1 111 ? -25.633 6.835 4.120 1.00 48.31 111 ASP A O 1
ATOM 861 N N . GLN A 1 112 ? -27.833 6.682 3.720 1.00 48.59 112 GLN A N 1
ATOM 862 C CA . GLN A 1 112 ? -27.845 5.267 3.345 1.00 48.59 112 GLN A CA 1
ATOM 863 C C . GLN A 1 112 ? -28.396 5.095 1.924 1.00 48.59 112 GLN A C 1
ATOM 865 O O . GLN A 1 112 ? -29.490 4.588 1.700 1.00 48.59 112 GLN A O 1
ATOM 870 N N . ASN A 1 113 ? -27.563 5.434 0.938 1.00 39.53 113 ASN A N 1
ATOM 871 C CA . ASN A 1 113 ? -27.470 4.630 -0.281 1.00 39.53 113 ASN A CA 1
ATOM 872 C C . ASN A 1 113 ? -26.035 4.105 -0.452 1.00 39.53 113 ASN A C 1
ATOM 874 O O . ASN A 1 113 ? -25.390 4.289 -1.482 1.00 39.53 113 ASN A O 1
ATOM 878 N N . GLN A 1 114 ? -25.526 3.462 0.603 1.00 41.25 114 GLN A N 1
ATOM 879 C CA . GLN A 1 114 ? -24.376 2.568 0.539 1.00 41.25 114 GLN A CA 1
ATOM 880 C C . GLN A 1 114 ? -24.856 1.119 0.667 1.00 41.25 114 GLN A C 1
ATOM 882 O O . GLN A 1 114 ? -24.870 0.528 1.740 1.00 41.25 114 GLN A O 1
ATOM 887 N N . THR A 1 115 ? -25.202 0.517 -0.468 1.00 42.50 115 THR A N 1
ATOM 888 C CA . THR A 1 115 ? -25.131 -0.942 -0.653 1.00 42.50 115 THR A CA 1
ATOM 889 C C . THR A 1 115 ? -24.102 -1.279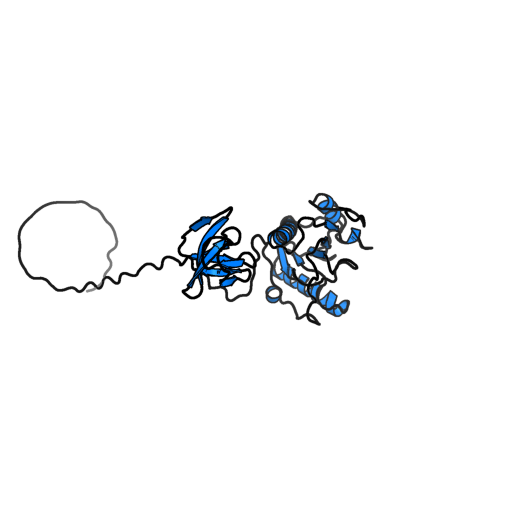 -1.727 1.00 42.50 115 THR A C 1
ATOM 891 O O . THR A 1 115 ? -24.391 -1.942 -2.709 1.00 42.50 115 THR A O 1
ATOM 894 N N . THR A 1 116 ? -22.861 -0.845 -1.505 1.00 36.81 116 THR A N 1
ATOM 895 C CA . THR A 1 116 ? -21.655 -1.585 -1.903 1.00 36.81 116 THR A CA 1
ATOM 896 C C . THR A 1 116 ? -20.559 -1.247 -0.902 1.00 36.81 116 THR A C 1
ATOM 898 O O . THR A 1 116 ? -20.251 -0.077 -0.687 1.00 36.81 116 THR A O 1
ATOM 901 N N . SER A 1 117 ? -20.002 -2.281 -0.282 1.00 41.72 117 SER A N 1
ATOM 902 C CA . SER A 1 117 ? -18.840 -2.264 0.603 1.00 41.72 117 SER A CA 1
ATOM 903 C C . SER A 1 117 ? -17.750 -1.284 0.153 1.00 41.72 117 SER A C 1
ATOM 905 O O . SER A 1 117 ? -17.032 -1.560 -0.805 1.00 41.72 117 SER A O 1
ATOM 907 N N . ASN A 1 118 ? -17.591 -0.164 0.856 1.00 39.53 118 ASN A N 1
ATOM 908 C CA . ASN A 1 118 ? -16.341 0.586 0.842 1.00 39.53 118 ASN A CA 1
ATOM 909 C C . ASN A 1 118 ? -16.247 1.449 2.105 1.00 39.53 118 ASN A C 1
ATOM 911 O O . ASN A 1 118 ? -16.720 2.584 2.151 1.00 39.53 118 ASN A O 1
ATOM 915 N N . LEU A 1 119 ? -15.604 0.896 3.137 1.00 44.97 119 LEU A N 1
ATOM 916 C CA . LEU A 1 119 ? -14.887 1.692 4.129 1.00 44.97 119 LEU A CA 1
ATOM 917 C C . LEU A 1 119 ? -13.755 2.421 3.387 1.00 44.97 119 LEU A C 1
ATOM 919 O O . LEU A 1 119 ? -12.594 2.018 3.443 1.00 44.97 119 LEU A O 1
ATOM 923 N N . GLN A 1 120 ? -14.077 3.486 2.654 1.00 53.25 120 GLN A N 1
ATOM 924 C CA . GLN A 1 120 ? -13.043 4.403 2.209 1.00 53.25 120 GLN A CA 1
ATOM 925 C C . GLN A 1 120 ? -12.671 5.242 3.426 1.00 53.25 120 GLN A C 1
ATOM 927 O O . GLN A 1 120 ? -13.334 6.218 3.773 1.00 53.25 120 GLN A O 1
ATOM 932 N N . LEU A 1 121 ? -11.645 4.767 4.130 1.00 59.91 121 LEU A N 1
ATOM 933 C CA . LEU A 1 121 ? -10.983 5.474 5.216 1.00 59.91 121 LEU A CA 1
ATOM 934 C C . LEU A 1 121 ? -10.759 6.947 4.802 1.00 59.91 121 LEU A C 1
ATOM 936 O O . LEU A 1 121 ? -10.427 7.246 3.649 1.00 59.91 121 LEU A O 1
ATOM 940 N N . ALA A 1 122 ? -11.009 7.887 5.714 1.00 55.47 122 ALA A N 1
ATOM 941 C CA . ALA A 1 122 ? -10.963 9.309 5.383 1.00 55.47 122 ALA A CA 1
ATOM 942 C C . ALA A 1 122 ? -9.546 9.716 4.940 1.00 55.47 122 ALA A C 1
ATOM 944 O O . ALA A 1 122 ? -8.555 9.285 5.533 1.00 55.47 122 ALA A O 1
ATOM 945 N N . GLY A 1 123 ? -9.449 10.541 3.893 1.00 70.62 123 GLY A N 1
ATOM 946 C CA . GLY A 1 123 ? -8.167 11.001 3.343 1.00 70.62 123 GLY A CA 1
ATOM 947 C C . GLY A 1 123 ? -7.420 9.969 2.491 1.00 70.62 123 GLY A C 1
ATOM 948 O O . GLY A 1 123 ? -6.276 10.212 2.109 1.00 70.62 123 GLY A O 1
ATOM 949 N N . CYS A 1 124 ? -8.043 8.831 2.179 1.00 80.88 124 CYS A N 1
ATOM 950 C CA . CYS A 1 124 ? -7.423 7.784 1.377 1.00 80.88 124 CYS A CA 1
ATOM 951 C C . CYS A 1 124 ? -7.621 7.984 -0.125 1.00 80.88 124 CYS A C 1
ATOM 953 O O . CYS A 1 124 ? -8.674 8.481 -0.544 1.00 80.88 124 CYS A O 1
ATOM 955 N N . PRO A 1 125 ? -6.640 7.561 -0.951 1.00 88.38 125 PRO A N 1
ATOM 956 C CA . PRO A 1 125 ? -6.822 7.542 -2.394 1.00 88.38 125 PRO A CA 1
ATOM 957 C C . PRO A 1 125 ? -7.981 6.611 -2.748 1.00 88.38 125 PRO A C 1
ATOM 959 O O . PRO A 1 125 ? -8.480 5.849 -1.914 1.00 88.38 125 PRO A O 1
ATOM 962 N N . LYS A 1 126 ? -8.396 6.631 -4.012 1.00 84.94 126 LYS A N 1
ATOM 963 C CA . LYS A 1 126 ? -9.301 5.601 -4.507 1.00 84.94 126 LYS A CA 1
ATOM 964 C C . LYS A 1 126 ? -8.617 4.234 -4.388 1.00 84.94 126 LYS A C 1
ATOM 966 O O . LYS A 1 126 ? -7.608 3.985 -5.049 1.00 84.94 126 LYS A O 1
ATOM 971 N N . ILE A 1 127 ? -9.180 3.375 -3.541 1.00 94.62 127 ILE A N 1
ATOM 972 C CA . ILE A 1 127 ? -8.761 1.983 -3.376 1.00 94.62 127 ILE A CA 1
ATOM 973 C C . ILE A 1 127 ? -9.787 1.110 -4.094 1.00 94.62 127 ILE A C 1
ATOM 975 O O . ILE A 1 127 ? -10.943 1.039 -3.691 1.00 94.62 127 ILE A O 1
ATOM 979 N N . VAL A 1 128 ? -9.352 0.463 -5.170 1.00 95.56 128 VAL A N 1
ATOM 980 C CA . VAL A 1 128 ? -10.093 -0.587 -5.860 1.00 95.56 128 VAL A CA 1
ATOM 981 C C . VAL A 1 128 ? -10.043 -1.830 -4.979 1.00 95.56 128 VAL A C 1
ATOM 983 O O . VAL A 1 128 ? -8.975 -2.412 -4.762 1.00 95.56 128 VAL A O 1
ATOM 986 N N . THR A 1 129 ? -11.194 -2.205 -4.438 1.00 95.62 129 THR A N 1
ATOM 987 C CA . THR A 1 129 ? -11.346 -3.333 -3.514 1.00 95.62 129 THR A CA 1
ATOM 988 C C . THR A 1 129 ? -11.041 -4.661 -4.189 1.00 95.62 129 THR A C 1
ATOM 990 O O . THR A 1 129 ? -11.143 -4.799 -5.412 1.00 95.62 129 THR A O 1
ATOM 993 N N . ARG A 1 130 ? -10.762 -5.682 -3.376 1.00 96.94 130 ARG A N 1
ATOM 994 C CA . ARG A 1 130 ? -10.623 -7.070 -3.845 1.00 96.94 130 ARG A CA 1
ATOM 995 C C . ARG A 1 130 ? -11.776 -7.533 -4.733 1.00 96.94 130 ARG A C 1
ATOM 997 O O . ARG A 1 130 ? -11.544 -8.193 -5.741 1.00 96.94 130 ARG A O 1
ATOM 1004 N N . ALA A 1 131 ? -13.008 -7.178 -4.378 1.00 94.50 131 ALA A N 1
ATOM 1005 C CA . ALA A 1 131 ? -14.177 -7.529 -5.176 1.00 94.50 131 ALA A CA 1
ATOM 1006 C C . ALA A 1 131 ? -14.171 -6.823 -6.541 1.00 94.50 131 ALA A C 1
ATOM 1008 O O . ALA A 1 131 ? -14.434 -7.460 -7.558 1.00 94.50 131 ALA A O 1
ATOM 1009 N N . GLU A 1 132 ? -13.827 -5.533 -6.578 1.00 93.56 132 GLU A N 1
ATOM 1010 C CA . GLU A 1 132 ? -13.830 -4.740 -7.811 1.00 93.56 132 GLU A CA 1
ATOM 1011 C C . GLU A 1 132 ? -12.800 -5.218 -8.837 1.00 93.56 132 GLU A C 1
ATOM 1013 O O . GLU A 1 132 ? -13.138 -5.324 -10.012 1.00 93.56 132 GLU A O 1
ATOM 1018 N N . TRP A 1 133 ? -11.568 -5.543 -8.425 1.00 97.56 133 TRP A N 1
ATOM 1019 C CA . TRP A 1 133 ? -10.558 -6.046 -9.367 1.00 97.56 133 TRP A CA 1
ATOM 1020 C C . TRP A 1 133 ? -10.683 -7.550 -9.652 1.00 97.56 133 TRP A C 1
ATOM 1022 O O . TRP A 1 133 ? -9.898 -8.101 -10.427 1.00 97.56 133 TRP A O 1
ATOM 1032 N N . GLY A 1 134 ? -11.685 -8.226 -9.082 1.00 95.31 134 GLY A N 1
ATOM 1033 C CA . GLY A 1 134 ? -11.951 -9.641 -9.338 1.00 95.31 134 GLY A CA 1
ATOM 1034 C C . GLY A 1 134 ? -10.948 -10.577 -8.665 1.00 95.31 134 GLY A C 1
ATOM 1035 O O . GLY A 1 134 ? -10.495 -11.544 -9.280 1.00 95.31 134 GLY A O 1
ATOM 1036 N N . ALA A 1 135 ? -10.587 -10.288 -7.415 1.00 97.38 135 ALA A N 1
ATOM 1037 C CA . ALA A 1 135 ? -9.740 -11.151 -6.607 1.00 97.38 135 ALA A CA 1
ATOM 1038 C C . ALA A 1 135 ? -10.355 -12.534 -6.434 1.00 97.38 135 ALA A C 1
ATOM 1040 O O . ALA A 1 135 ? -11.506 -12.666 -6.011 1.00 97.38 135 ALA A O 1
ATOM 1041 N N . ARG A 1 136 ? -9.552 -13.581 -6.636 1.00 97.50 136 ARG A N 1
ATOM 1042 C CA . ARG A 1 136 ? -9.929 -14.900 -6.121 1.00 97.50 136 ARG A CA 1
ATOM 1043 C C . ARG A 1 136 ? -9.712 -14.971 -4.608 1.00 97.50 136 ARG A C 1
ATOM 1045 O O . ARG A 1 136 ? -8.973 -14.170 -4.019 1.00 97.50 136 ARG A O 1
ATOM 1052 N N . ALA A 1 137 ? -10.367 -15.943 -3.978 1.00 96.94 137 ALA A N 1
ATOM 1053 C CA . ALA A 1 137 ? -10.205 -16.208 -2.555 1.00 96.94 137 ALA A CA 1
ATOM 1054 C C . ALA A 1 137 ? -8.756 -16.627 -2.230 1.00 96.94 137 ALA A C 1
ATOM 1056 O O . ALA A 1 137 ? -8.139 -17.338 -3.031 1.00 96.94 137 ALA A O 1
ATOM 1057 N N . PRO A 1 138 ? -8.207 -16.221 -1.070 1.00 97.31 138 PRO A N 1
ATOM 1058 C CA . PRO A 1 138 ? -6.937 -16.757 -0.594 1.00 97.31 138 PRO A CA 1
ATOM 1059 C C . PRO A 1 138 ? -7.076 -18.257 -0.282 1.00 97.31 138 PRO A C 1
ATOM 1061 O O . PRO A 1 138 ? -8.173 -18.743 -0.006 1.00 97.31 138 PRO A O 1
ATOM 1064 N N . LYS A 1 139 ? -5.967 -19.006 -0.295 1.00 96.81 139 LYS A N 1
ATOM 1065 C CA . LYS A 1 139 ? -5.981 -20.457 -0.002 1.00 96.81 139 LYS A CA 1
ATOM 1066 C C . LYS A 1 139 ? -6.406 -20.770 1.437 1.00 96.81 139 LYS A C 1
ATOM 1068 O O . LYS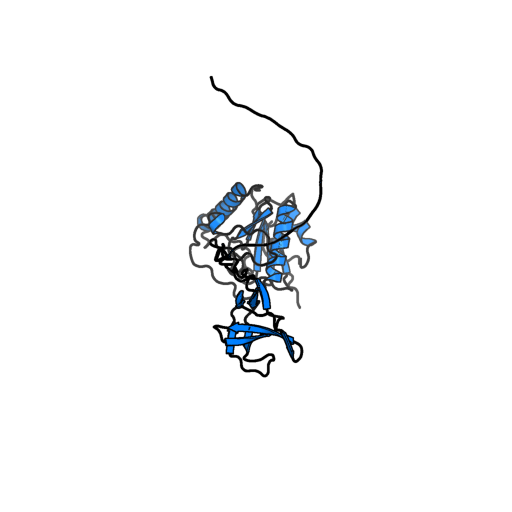 A 1 139 ? -6.889 -21.863 1.707 1.00 96.81 139 LYS A O 1
ATOM 1073 N N . GLN A 1 140 ? -6.164 -19.836 2.348 1.00 95.25 140 GLN A N 1
ATOM 1074 C CA . GLN A 1 140 ? -6.429 -19.858 3.780 1.00 95.25 140 GLN A CA 1
ATOM 1075 C C . GLN A 1 140 ? -6.774 -18.433 4.242 1.00 95.25 140 GLN A C 1
ATOM 1077 O O . GLN A 1 140 ? -6.285 -17.466 3.643 1.00 95.25 140 GLN A O 1
ATOM 1082 N N . PRO A 1 141 ? -7.552 -18.267 5.326 1.00 93.81 141 PRO A N 1
ATOM 1083 C CA . PRO A 1 141 ? -7.777 -16.958 5.930 1.00 93.81 141 PRO A CA 1
ATOM 1084 C C . PRO A 1 141 ? -6.457 -16.236 6.225 1.00 93.81 141 PRO A C 1
ATOM 1086 O O . PRO A 1 141 ? -5.464 -16.860 6.610 1.00 93.81 141 PRO A O 1
ATOM 1089 N N . HIS A 1 142 ? -6.424 -14.919 6.023 1.00 93.31 142 HIS A N 1
ATOM 1090 C CA . HIS A 1 142 ? -5.241 -14.138 6.364 1.00 93.31 142 HIS A CA 1
ATOM 1091 C C . HIS A 1 142 ? -5.062 -14.082 7.881 1.00 93.31 142 HIS A C 1
ATOM 1093 O O . HIS A 1 142 ? -6.022 -13.930 8.632 1.00 93.31 142 HIS A O 1
ATOM 1099 N N . SER A 1 143 ? -3.815 -14.178 8.330 1.00 93.62 143 SER A N 1
ATOM 1100 C CA . SER A 1 143 ? -3.469 -13.834 9.705 1.00 93.62 143 SER A CA 1
ATOM 1101 C C . SER A 1 143 ? -3.468 -12.316 9.867 1.00 93.62 143 SER A C 1
ATOM 1103 O O . SER A 1 143 ? -2.948 -11.603 9.002 1.00 93.62 143 SER A O 1
ATOM 1105 N N . ASN A 1 144 ? -4.018 -11.842 10.983 1.00 93.88 144 ASN A N 1
ATOM 1106 C CA . ASN A 1 144 ? -4.040 -10.422 11.313 1.00 93.88 144 ASN A CA 1
ATOM 1107 C C . ASN A 1 144 ? -2.631 -9.906 11.621 1.00 93.88 144 ASN A C 1
ATOM 1109 O O . ASN A 1 144 ? -1.804 -10.634 12.177 1.00 93.88 144 ASN A O 1
ATOM 1113 N N . MET A 1 145 ? -2.381 -8.642 11.289 1.00 94.12 145 MET A N 1
ATOM 1114 C CA . MET A 1 145 ? -1.199 -7.915 11.726 1.00 94.12 145 MET A CA 1
ATOM 1115 C C . MET A 1 145 ? -1.191 -7.874 13.265 1.00 94.12 145 MET A C 1
ATOM 1117 O O . MET A 1 145 ? -2.187 -7.447 13.851 1.00 94.12 145 MET A O 1
ATOM 1121 N N . PRO A 1 146 ? -0.127 -8.359 13.932 1.00 91.50 146 PRO A N 1
ATOM 1122 C CA . PRO A 1 146 ? -0.116 -8.489 15.388 1.0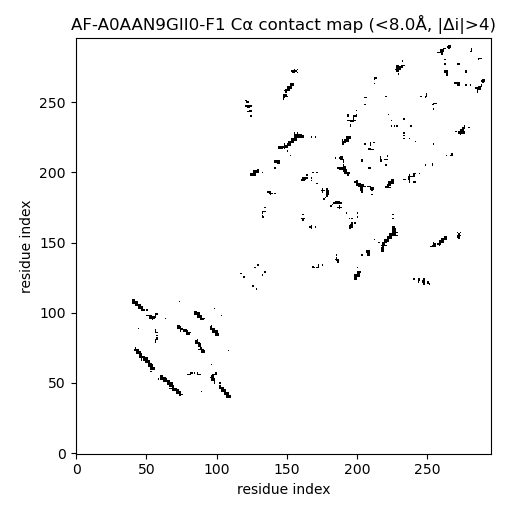0 91.50 146 PRO A CA 1
ATOM 1123 C C . PRO A 1 146 ? -0.054 -7.134 16.099 1.00 91.50 146 PRO A C 1
ATOM 1125 O O . PRO A 1 146 ? -0.705 -6.958 17.123 1.00 91.50 146 PRO A O 1
ATOM 1128 N N . ASP A 1 147 ? 0.686 -6.185 15.527 1.00 93.25 147 ASP A N 1
ATOM 1129 C CA . ASP A 1 147 ? 0.931 -4.855 16.078 1.00 93.25 147 ASP A CA 1
ATOM 1130 C C . ASP A 1 147 ? 0.812 -3.791 14.982 1.00 93.25 147 ASP A C 1
ATOM 1132 O O . ASP A 1 147 ? 0.848 -4.101 13.788 1.00 93.25 147 ASP A O 1
ATOM 1136 N N . LEU A 1 148 ? 0.715 -2.519 15.380 1.00 94.69 148 LEU A N 1
ATOM 1137 C CA . LEU A 1 148 ? 0.718 -1.396 14.444 1.00 94.69 148 LEU A CA 1
ATOM 1138 C C . LEU A 1 148 ? 2.013 -1.408 13.600 1.00 94.69 148 LEU A C 1
ATOM 1140 O O . LEU A 1 148 ? 3.101 -1.305 14.172 1.00 94.69 148 LEU A O 1
ATOM 1144 N N . PRO A 1 149 ? 1.931 -1.487 12.258 1.00 97.56 149 PRO A N 1
ATOM 1145 C CA . PRO A 1 149 ? 3.106 -1.486 11.397 1.00 97.56 149 PRO A CA 1
ATOM 1146 C C . PRO A 1 149 ? 4.012 -0.274 11.614 1.00 97.56 149 PRO A C 1
ATOM 1148 O O . PRO A 1 149 ? 3.572 0.877 11.572 1.00 97.56 149 PRO A O 1
ATOM 1151 N N . VAL A 1 150 ? 5.305 -0.538 11.786 1.00 97.62 150 VAL A N 1
ATOM 1152 C CA . VAL A 1 150 ? 6.354 0.484 11.943 1.00 97.62 150 VAL A CA 1
ATOM 1153 C C . VAL A 1 150 ? 7.250 0.588 10.710 1.00 97.62 150 VAL A C 1
ATOM 1155 O O . VAL A 1 150 ? 8.120 1.452 10.655 1.00 97.62 150 VAL A O 1
ATOM 1158 N N . TYR A 1 151 ? 7.031 -0.256 9.701 1.00 98.31 151 TYR A N 1
ATOM 1159 C CA . TYR A 1 151 ? 7.729 -0.190 8.421 1.00 98.31 151 TYR A CA 1
ATOM 1160 C C . TYR A 1 151 ? 6.765 0.003 7.254 1.00 98.31 151 TYR A C 1
ATOM 1162 O O . TYR A 1 151 ? 5.693 -0.600 7.197 1.00 98.31 151 TYR A O 1
ATOM 1170 N N . VAL A 1 152 ? 7.200 0.786 6.270 1.00 98.69 152 VAL A N 1
ATOM 1171 C CA . VAL A 1 152 ? 6.589 0.835 4.941 1.00 98.69 152 VAL A CA 1
ATOM 1172 C C . VAL A 1 152 ? 7.646 0.437 3.921 1.00 98.69 152 VAL A C 1
ATOM 1174 O O . VAL A 1 152 ? 8.711 1.048 3.850 1.00 98.69 152 VAL A O 1
ATOM 1177 N N . PHE A 1 153 ? 7.351 -0.587 3.125 1.00 98.69 153 PHE A N 1
ATOM 1178 C CA . PHE A 1 153 ? 8.233 -1.074 2.072 1.00 98.69 153 PHE A CA 1
ATOM 1179 C C . PHE A 1 153 ? 7.710 -0.688 0.695 1.00 98.69 153 PHE A C 1
ATOM 1181 O O . PHE A 1 153 ? 6.595 -1.048 0.316 1.00 98.69 153 PHE A O 1
ATOM 1188 N N . ILE A 1 154 ? 8.556 -0.022 -0.081 1.00 98.75 154 ILE A N 1
ATOM 1189 C CA . ILE A 1 154 ? 8.296 0.266 -1.488 1.00 98.75 154 ILE A CA 1
ATOM 1190 C C . ILE A 1 154 ? 8.833 -0.873 -2.351 1.00 98.75 154 ILE A C 1
ATOM 1192 O O . ILE A 1 154 ? 9.999 -1.273 -2.236 1.00 98.75 154 ILE A O 1
ATOM 1196 N N . HIS A 1 155 ? 7.965 -1.376 -3.227 1.00 98.81 155 HIS A N 1
ATOM 1197 C CA . HIS A 1 155 ? 8.258 -2.424 -4.199 1.00 98.81 155 HIS A CA 1
ATOM 1198 C C . HIS A 1 155 ? 7.953 -1.971 -5.632 1.00 98.81 155 HIS A C 1
ATOM 1200 O O . HIS A 1 155 ? 7.193 -1.029 -5.854 1.00 98.81 155 HIS A O 1
ATOM 1206 N N . HIS A 1 156 ? 8.523 -2.683 -6.603 1.00 98.62 156 HIS A N 1
ATOM 1207 C CA . HIS A 1 156 ? 8.050 -2.680 -7.986 1.00 98.62 156 HIS A CA 1
ATOM 1208 C C . HIS A 1 156 ? 7.605 -4.082 -8.403 1.00 98.62 156 HIS A C 1
ATOM 1210 O O . HIS A 1 156 ? 7.997 -5.077 -7.788 1.00 98.62 156 HIS A O 1
ATOM 1216 N N . GLY A 1 157 ? 6.804 -4.156 -9.458 1.00 95.31 157 GLY A N 1
ATOM 1217 C CA . GLY A 1 157 ? 6.354 -5.418 -10.035 1.00 95.31 157 GLY A CA 1
ATOM 1218 C C . GLY A 1 157 ? 7.391 -6.153 -10.889 1.00 95.31 157 GLY A C 1
ATOM 1219 O O . GLY A 1 157 ? 7.251 -7.355 -11.086 1.00 95.31 157 GLY A O 1
ATOM 1220 N N . ALA A 1 158 ? 8.414 -5.447 -11.388 1.00 91.62 158 ALA A N 1
ATOM 1221 C CA . ALA A 1 158 ? 9.412 -5.956 -12.337 1.00 91.62 158 ALA A CA 1
ATOM 1222 C C . ALA A 1 158 ? 8.792 -6.520 -13.636 1.00 91.62 158 ALA A C 1
ATOM 1224 O O . ALA A 1 158 ? 9.216 -7.551 -14.157 1.00 91.62 158 ALA A O 1
ATOM 1225 N N . GLY A 1 159 ? 7.764 -5.842 -14.153 1.00 92.69 159 GLY A N 1
ATOM 1226 C CA . GLY A 1 159 ? 7.040 -6.231 -15.365 1.00 92.69 159 GLY A CA 1
ATOM 1227 C C . GLY A 1 159 ? 6.545 -5.023 -16.157 1.00 92.69 159 GLY A C 1
ATOM 1228 O O . GLY A 1 159 ? 6.917 -3.890 -15.872 1.00 92.69 159 GLY A O 1
ATOM 1229 N N . THR A 1 160 ? 5.696 -5.251 -17.158 1.00 96.94 160 THR A N 1
ATOM 1230 C CA . THR A 1 160 ? 5.102 -4.159 -17.948 1.00 96.94 160 THR A CA 1
ATOM 1231 C C . THR A 1 160 ? 4.105 -3.353 -17.115 1.00 96.94 160 THR A C 1
ATOM 1233 O O . THR A 1 160 ? 3.300 -3.947 -16.391 1.00 96.94 160 THR A O 1
ATOM 1236 N N . GLU A 1 161 ? 4.098 -2.036 -17.293 1.00 98.19 161 GLU A N 1
ATOM 1237 C CA . GLU A 1 161 ? 3.144 -1.126 -16.655 1.00 98.19 161 GLU A CA 1
ATOM 1238 C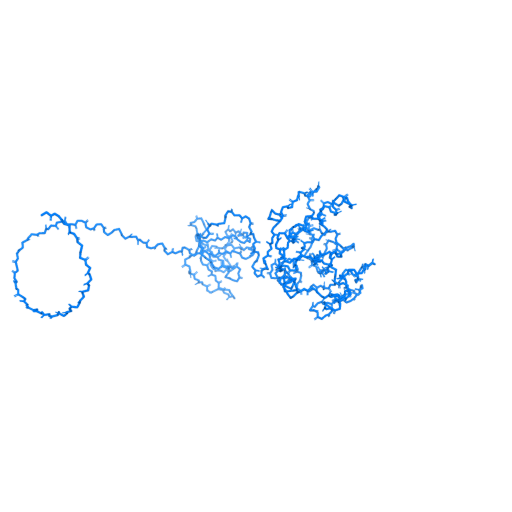 C . GLU A 1 161 ? 1.698 -1.323 -17.150 1.00 98.19 161 GLU A C 1
ATOM 1240 O O . GLU A 1 161 ? 1.416 -2.097 -18.070 1.00 98.19 161 GLU A O 1
ATOM 1245 N N . CYS A 1 162 ? 0.774 -0.585 -16.539 1.00 98.19 162 CYS A N 1
ATOM 1246 C CA . CYS A 1 162 ? -0.627 -0.470 -16.928 1.00 98.19 162 CYS A CA 1
ATOM 1247 C C . CYS A 1 162 ? -1.092 0.974 -16.687 1.00 98.19 162 CYS A C 1
ATOM 1249 O O . CYS A 1 162 ? -0.749 1.542 -15.657 1.00 98.19 162 CYS A O 1
ATOM 1251 N N . PHE A 1 163 ? -1.858 1.567 -17.607 1.00 97.31 163 PHE A N 1
ATOM 1252 C CA . PHE A 1 163 ? -2.219 2.999 -17.561 1.00 97.31 163 PHE A CA 1
ATOM 1253 C C . PHE A 1 163 ? -3.728 3.260 -17.503 1.00 97.31 163 PHE A C 1
ATOM 1255 O O . PHE A 1 163 ? -4.157 4.398 -17.330 1.00 97.31 163 PHE A O 1
ATOM 1262 N N . ASP A 1 164 ? -4.535 2.212 -17.633 1.00 97.25 164 ASP A N 1
ATOM 1263 C CA . ASP A 1 164 ? -5.978 2.253 -17.458 1.00 97.25 164 ASP A CA 1
ATOM 1264 C C . ASP A 1 164 ? -6.417 1.196 -16.442 1.00 97.25 164 ASP A C 1
ATOM 1266 O O . ASP A 1 164 ? -5.717 0.208 -16.186 1.00 97.25 164 ASP A O 1
ATOM 1270 N N . ARG A 1 165 ? -7.607 1.411 -15.877 1.00 95.06 165 ARG A N 1
ATOM 1271 C CA . ARG A 1 165 ? -8.150 0.575 -14.806 1.00 95.06 165 ARG A CA 1
ATOM 1272 C C . ARG A 1 165 ? -8.246 -0.895 -15.211 1.00 95.06 165 ARG A C 1
ATOM 1274 O O . ARG A 1 165 ? -7.844 -1.759 -14.442 1.00 95.06 165 ARG A O 1
ATOM 1281 N N . GLN A 1 166 ? -8.738 -1.197 -16.411 1.00 97.62 166 GLN A N 1
ATOM 1282 C CA . GLN A 1 166 ? -8.956 -2.581 -16.836 1.00 97.62 166 GLN A CA 1
ATOM 1283 C C . GLN A 1 166 ? -7.626 -3.335 -16.967 1.00 97.62 166 GLN A C 1
ATOM 1285 O O . GLN A 1 166 ? -7.503 -4.473 -16.498 1.00 97.62 166 GLN A O 1
ATOM 1290 N N . ALA A 1 167 ? -6.621 -2.697 -17.572 1.00 98.25 167 ALA A N 1
ATOM 1291 C CA . ALA A 1 167 ? -5.280 -3.254 -17.693 1.00 98.25 167 ALA A CA 1
ATOM 1292 C C . ALA A 1 167 ? -4.627 -3.456 -16.318 1.00 98.25 167 ALA A C 1
ATOM 1294 O O . ALA A 1 167 ? -4.007 -4.492 -16.075 1.00 98.25 167 ALA A O 1
ATOM 1295 N N . CYS A 1 168 ? -4.787 -2.500 -15.402 1.00 98.56 168 CYS A N 1
ATOM 1296 C CA . CYS A 1 168 ? -4.218 -2.605 -14.064 1.00 98.56 168 CYS A CA 1
ATOM 1297 C C . CYS A 1 168 ? -4.893 -3.676 -13.209 1.00 98.56 168 CYS A C 1
ATOM 1299 O O . CYS A 1 168 ? -4.192 -4.480 -12.597 1.00 98.56 168 CYS A O 1
ATOM 1301 N N . GLU A 1 169 ? -6.221 -3.787 -13.236 1.00 98.62 169 GLU A N 1
ATOM 1302 C CA . GLU A 1 169 ? -6.934 -4.889 -12.583 1.00 98.62 169 GLU A CA 1
ATOM 1303 C C . GLU A 1 169 ? -6.452 -6.250 -13.108 1.00 98.62 169 GLU A C 1
ATOM 1305 O O . GLU A 1 169 ? -6.245 -7.180 -12.326 1.00 98.62 169 GLU A O 1
ATOM 1310 N N . GLN A 1 170 ? -6.193 -6.368 -14.419 1.00 98.69 170 GLN A N 1
ATOM 1311 C CA . GLN A 1 170 ? -5.618 -7.589 -14.987 1.00 98.69 170 GLN A CA 1
ATOM 1312 C C . GLN A 1 170 ? -4.220 -7.879 -14.437 1.00 98.69 170 GLN A C 1
ATOM 1314 O O . GLN A 1 170 ? -3.955 -9.008 -14.035 1.00 98.69 170 GLN A O 1
ATOM 1319 N N . LYS A 1 171 ? -3.345 -6.873 -14.344 1.00 98.75 171 LYS A N 1
ATOM 1320 C CA . LYS A 1 171 ? -2.006 -7.043 -13.761 1.00 98.75 171 LYS A CA 1
ATOM 1321 C C . LYS A 1 171 ? -2.044 -7.456 -12.293 1.00 98.75 171 LYS A C 1
ATOM 1323 O O . LYS A 1 171 ? -1.248 -8.296 -11.878 1.00 98.75 171 LYS A O 1
ATOM 1328 N N . VAL A 1 172 ? -2.980 -6.922 -11.511 1.00 98.75 172 VAL A N 1
ATOM 1329 C CA . VAL A 1 172 ? -3.162 -7.325 -10.108 1.00 98.75 172 VAL A CA 1
ATOM 1330 C C . VAL A 1 172 ? -3.605 -8.789 -10.018 1.00 98.75 172 VAL A C 1
ATOM 1332 O O . VAL A 1 172 ? -3.048 -9.541 -9.213 1.00 98.75 172 VAL A O 1
ATOM 1335 N N . ARG A 1 173 ? -4.524 -9.234 -10.889 1.00 98.81 173 ARG A N 1
ATOM 1336 C CA . ARG A 1 173 ? -4.897 -10.657 -11.009 1.00 98.81 173 ARG A CA 1
ATOM 1337 C C . ARG A 1 173 ? -3.705 -11.525 -11.411 1.00 98.81 173 ARG A C 1
ATOM 1339 O O . ARG A 1 173 ? -3.499 -12.577 -10.811 1.00 98.81 173 ARG A O 1
ATOM 1346 N N . ASP A 1 174 ? -2.881 -11.076 -12.354 1.00 98.56 174 ASP A N 1
ATOM 1347 C CA . ASP A 1 174 ? -1.676 -11.798 -12.773 1.00 98.56 174 ASP A CA 1
ATOM 1348 C C . ASP A 1 174 ? -0.682 -11.952 -11.608 1.00 98.56 174 ASP A C 1
ATOM 1350 O O . ASP A 1 174 ? -0.142 -13.039 -11.398 1.00 98.56 174 ASP A O 1
ATOM 1354 N N . TYR A 1 175 ? -0.491 -10.913 -10.784 1.00 98.69 175 TYR A N 1
ATOM 1355 C CA . TYR A 1 175 ? 0.330 -11.000 -9.568 1.00 98.69 175 TYR A CA 1
ATOM 1356 C C . TYR A 1 175 ? -0.258 -11.957 -8.535 1.00 98.69 175 TYR A C 1
ATOM 1358 O O . TYR A 1 175 ? 0.486 -12.710 -7.902 1.00 98.69 175 TYR A O 1
ATOM 1366 N N . GLN A 1 176 ? -1.578 -11.950 -8.341 1.00 98.75 176 GLN A N 1
ATOM 1367 C CA . GLN A 1 176 ? -2.238 -12.903 -7.451 1.00 98.75 176 GLN A CA 1
ATOM 1368 C C . GLN A 1 176 ? -2.044 -14.345 -7.942 1.00 98.75 176 GLN A C 1
ATOM 1370 O O . GLN A 1 176 ? -1.685 -15.222 -7.152 1.00 98.75 176 GLN A O 1
ATOM 1375 N N . ASN A 1 177 ? -2.217 -14.584 -9.242 1.00 98.56 177 ASN A N 1
ATOM 1376 C CA . ASN A 1 177 ? -2.029 -15.892 -9.863 1.00 98.56 177 ASN A CA 1
ATOM 1377 C C . ASN A 1 177 ? -0.582 -16.365 -9.740 1.00 98.56 177 ASN A C 1
ATOM 1379 O O . ASN A 1 177 ? -0.335 -17.462 -9.250 1.00 98.56 177 ASN A O 1
ATOM 1383 N N . TYR A 1 178 ? 0.385 -15.514 -10.075 1.00 98.25 178 TYR A N 1
ATOM 1384 C CA . TYR A 1 178 ? 1.802 -15.845 -9.970 1.00 98.25 178 TYR A CA 1
ATOM 1385 C C . TYR A 1 178 ? 2.227 -16.192 -8.535 1.00 98.25 178 TYR A C 1
ATOM 1387 O O . TYR A 1 178 ? 2.898 -17.200 -8.316 1.00 98.25 178 TYR A O 1
ATOM 1395 N N . HIS A 1 179 ? 1.808 -15.413 -7.535 1.00 98.56 179 HIS A N 1
ATOM 1396 C CA . HIS A 1 179 ? 2.158 -15.696 -6.140 1.00 98.56 179 HIS A CA 1
ATOM 1397 C C . HIS A 1 179 ? 1.526 -16.991 -5.618 1.00 98.56 179 HIS A C 1
ATOM 1399 O O . HIS A 1 179 ? 2.173 -17.775 -4.926 1.00 98.56 179 HIS A O 1
ATOM 1405 N N . MET A 1 180 ? 0.262 -17.238 -5.935 1.00 98.56 180 MET A N 1
ATOM 1406 C CA . MET A 1 180 ? -0.450 -18.400 -5.409 1.00 98.56 180 MET A CA 1
ATOM 1407 C C . MET A 1 180 ? -0.146 -19.684 -6.190 1.00 98.56 180 MET A C 1
ATOM 1409 O O . MET A 1 180 ? 0.073 -20.722 -5.564 1.00 98.56 180 MET A O 1
ATOM 1413 N N . ASP A 1 181 ? -0.115 -19.637 -7.521 1.00 97.94 181 ASP A N 1
ATOM 1414 C CA . ASP A 1 181 ? 0.078 -20.822 -8.369 1.00 97.94 181 ASP A CA 1
ATOM 1415 C C . ASP A 1 181 ? 1.560 -21.062 -8.663 1.00 97.94 181 ASP A C 1
ATOM 1417 O O . ASP A 1 181 ? 2.021 -22.197 -8.596 1.00 97.94 181 ASP A O 1
ATOM 1421 N N . GLY A 1 182 ? 2.323 -19.997 -8.923 1.00 96.31 182 GLY A N 1
ATOM 1422 C CA . GLY A 1 182 ? 3.759 -20.083 -9.203 1.00 96.31 182 GLY A CA 1
ATOM 1423 C C . GLY A 1 182 ? 4.616 -20.286 -7.952 1.00 96.31 182 GLY A C 1
ATOM 1424 O O . GLY A 1 182 ? 5.549 -21.083 -7.977 1.00 96.31 182 GLY A O 1
ATOM 1425 N N . HIS A 1 183 ? 4.292 -19.603 -6.846 1.00 93.75 183 HIS A N 1
ATOM 1426 C CA . HIS A 1 183 ? 5.064 -19.678 -5.589 1.00 93.75 183 HIS A CA 1
ATOM 1427 C C . HIS A 1 183 ? 4.383 -20.461 -4.467 1.00 93.75 183 HIS A C 1
ATOM 1429 O O . HIS A 1 183 ? 4.946 -20.627 -3.384 1.00 93.75 183 HIS A O 1
ATOM 1435 N N . GLY A 1 184 ? 3.158 -20.934 -4.687 1.00 97.12 184 GLY A N 1
ATOM 1436 C CA . GLY A 1 184 ? 2.420 -21.691 -3.682 1.00 97.12 184 GLY A CA 1
ATOM 1437 C C . GLY A 1 184 ? 1.874 -20.849 -2.524 1.00 97.12 184 GLY A C 1
ATOM 1438 O O . GLY A 1 184 ? 1.290 -21.426 -1.608 1.00 97.12 184 GLY A O 1
ATOM 1439 N N . TRP A 1 185 ? 2.001 -19.519 -2.551 1.00 98.00 185 TRP A N 1
ATOM 1440 C CA . TRP A 1 185 ? 1.614 -18.652 -1.436 1.00 98.00 185 TRP A CA 1
ATOM 1441 C C . TRP A 1 185 ? 0.108 -18.663 -1.172 1.00 98.00 185 TRP A C 1
ATOM 1443 O O . TRP A 1 185 ? -0.701 -19.087 -2.001 1.00 98.00 185 TRP A O 1
ATOM 1453 N N . ASN A 1 186 ? -0.264 -18.171 0.010 1.00 97.75 186 ASN A N 1
ATOM 1454 C CA . ASN A 1 186 ? -1.659 -18.064 0.417 1.00 97.75 186 ASN A CA 1
ATOM 1455 C C . ASN A 1 186 ? -2.468 -17.109 -0.481 1.00 97.75 186 ASN A C 1
ATOM 1457 O O . ASN A 1 186 ? -3.616 -17.379 -0.816 1.00 97.75 186 ASN A O 1
ATOM 1461 N N . ASP A 1 187 ? -1.852 -15.989 -0.854 1.00 98.62 187 ASP A N 1
ATOM 1462 C CA . ASP A 1 187 ? -2.448 -14.915 -1.647 1.00 98.62 187 ASP A CA 1
ATOM 1463 C C . ASP A 1 187 ? -1.338 -14.022 -2.229 1.00 98.62 187 ASP A C 1
ATOM 1465 O O . ASP A 1 187 ? -0.161 -14.205 -1.886 1.00 98.62 187 ASP A O 1
ATOM 1469 N N . ILE A 1 188 ? -1.706 -13.013 -3.025 1.00 98.62 188 ILE A N 1
ATOM 1470 C CA . ILE A 1 188 ? -0.818 -11.927 -3.467 1.00 98.62 188 ILE A CA 1
ATOM 1471 C C . ILE A 1 188 ? 0.039 -11.398 -2.304 1.00 98.62 188 ILE A C 1
ATOM 1473 O O . ILE A 1 188 ? -0.464 -11.195 -1.205 1.00 98.62 188 ILE A O 1
ATOM 1477 N N . GLY A 1 189 ? 1.351 -11.236 -2.500 1.00 98.19 189 GLY A N 1
ATOM 1478 C CA . GLY A 1 189 ? 2.282 -10.985 -1.389 1.00 98.19 189 GLY A CA 1
ATOM 1479 C C . GLY A 1 189 ? 2.249 -9.576 -0.789 1.00 98.19 189 GLY A C 1
ATOM 1480 O O . GLY A 1 189 ? 2.688 -9.395 0.346 1.00 98.19 189 GLY A O 1
ATOM 1481 N N . TYR A 1 190 ? 1.745 -8.586 -1.523 1.00 98.81 190 TYR A N 1
ATOM 1482 C CA . TYR A 1 190 ? 1.736 -7.179 -1.112 1.00 98.81 190 TYR A CA 1
ATOM 1483 C C . TYR A 1 190 ? 0.487 -6.821 -0.295 1.00 98.81 190 TYR A C 1
ATOM 1485 O O . TYR A 1 190 ? -0.533 -7.508 -0.372 1.00 98.81 190 TYR A O 1
ATOM 1493 N N . ASN A 1 191 ? 0.537 -5.712 0.445 1.00 98.81 191 ASN A N 1
ATOM 1494 C CA . ASN A 1 191 ? -0.647 -5.140 1.094 1.00 98.81 191 ASN A CA 1
ATOM 1495 C C . ASN A 1 191 ? -1.451 -4.297 0.104 1.00 98.81 191 ASN A C 1
ATOM 1497 O O . ASN A 1 191 ? -2.665 -4.465 0.000 1.00 98.81 191 ASN A O 1
ATOM 1501 N N . PHE A 1 192 ? -0.754 -3.475 -0.684 1.00 98.88 192 PHE A N 1
ATOM 1502 C CA . PHE A 1 192 ? -1.334 -2.671 -1.755 1.00 98.88 192 PHE A CA 1
ATOM 1503 C C . PHE A 1 192 ? -0.508 -2.773 -3.032 1.00 98.88 192 PHE A C 1
ATOM 1505 O O . PHE A 1 192 ? 0.719 -2.910 -2.999 1.00 98.88 192 PHE A O 1
ATOM 1512 N N . VAL A 1 193 ? -1.199 -2.671 -4.162 1.00 98.88 193 VAL A N 1
ATOM 1513 C CA . VAL A 1 193 ? -0.593 -2.536 -5.487 1.00 98.88 193 VAL A CA 1
ATOM 1514 C C . VAL A 1 193 ? -1.057 -1.214 -6.097 1.00 98.88 193 VAL A C 1
ATOM 1516 O O . VAL A 1 193 ? -2.202 -0.831 -5.904 1.00 98.88 193 VAL A O 1
ATOM 1519 N N . VAL A 1 194 ? -0.191 -0.490 -6.798 1.00 98.88 194 VAL A N 1
ATOM 1520 C CA . VAL A 1 194 ? -0.512 0.803 -7.423 1.00 98.88 194 VAL A CA 1
ATOM 1521 C C . VAL A 1 194 ? -0.214 0.731 -8.915 1.00 98.88 194 VAL A C 1
ATOM 1523 O O . VAL A 1 194 ? 0.862 0.278 -9.306 1.00 98.88 194 VAL A O 1
ATOM 1526 N N . GLY A 1 195 ? -1.169 1.149 -9.740 1.00 98.56 195 GLY A N 1
ATOM 1527 C CA . GLY A 1 195 ? -1.000 1.255 -11.189 1.00 98.56 195 GLY A CA 1
ATOM 1528 C C . GLY A 1 195 ? -0.553 2.649 -11.628 1.00 98.56 195 GLY A C 1
ATOM 1529 O O . GLY A 1 195 ? -0.722 3.629 -10.901 1.00 98.56 195 GLY A O 1
ATOM 1530 N N . GLU A 1 196 ? -0.026 2.757 -12.851 1.00 98.25 196 GLU A N 1
ATOM 1531 C CA . GLU A 1 196 ? 0.237 4.061 -13.486 1.00 98.25 196 GLU A CA 1
ATOM 1532 C C . GLU A 1 196 ? -1.073 4.777 -13.877 1.00 98.25 196 GLU A C 1
ATOM 1534 O O . GLU A 1 196 ? -1.063 5.944 -14.257 1.00 98.25 196 GLU A O 1
ATOM 1539 N N . ASP A 1 197 ? -2.219 4.110 -13.734 1.00 97.56 197 ASP A N 1
ATOM 1540 C CA . ASP A 1 197 ? -3.559 4.698 -13.808 1.00 97.56 197 ASP A CA 1
ATOM 1541 C C . ASP A 1 197 ? -3.925 5.558 -12.577 1.00 97.56 197 ASP A C 1
ATOM 1543 O O . ASP A 1 197 ? -4.998 6.161 -12.535 1.00 97.56 197 ASP A O 1
ATOM 1547 N N . GLY A 1 198 ? -3.054 5.598 -11.561 1.00 95.50 198 GLY A N 1
ATOM 1548 C CA . GLY A 1 198 ? -3.256 6.353 -10.328 1.00 95.50 198 GLY A CA 1
ATOM 1549 C C . GLY A 1 198 ? -4.199 5.688 -9.324 1.00 95.50 198 GLY A C 1
ATOM 1550 O O . GLY A 1 198 ? -4.514 6.302 -8.307 1.00 95.50 198 GLY A O 1
ATOM 1551 N N . ASN A 1 199 ? -4.647 4.450 -9.547 1.00 96.81 199 ASN A N 1
ATOM 1552 C CA . ASN A 1 199 ? -5.462 3.731 -8.568 1.00 96.81 199 ASN A CA 1
ATOM 1553 C C . ASN A 1 199 ? -4.585 2.918 -7.608 1.00 96.81 199 ASN A C 1
ATOM 1555 O O . ASN A 1 199 ? -3.566 2.336 -7.992 1.00 96.81 199 ASN A O 1
ATOM 1559 N N . ALA A 1 200 ? -5.017 2.846 -6.349 1.00 98.56 200 ALA A N 1
ATOM 1560 C CA . ALA A 1 200 ? -4.555 1.823 -5.426 1.00 98.56 200 ALA A CA 1
ATOM 1561 C C . ALA A 1 200 ? -5.456 0.593 -5.563 1.00 98.56 200 ALA A C 1
ATOM 1563 O O . ALA A 1 200 ? -6.666 0.718 -5.707 1.00 98.56 200 ALA A O 1
ATOM 1564 N N . TYR A 1 201 ? -4.875 -0.591 -5.473 1.00 98.69 201 TYR A N 1
ATOM 1565 C CA . TYR A 1 201 ? -5.550 -1.877 -5.536 1.00 98.69 201 TYR A CA 1
ATOM 1566 C C . TYR A 1 201 ? -5.323 -2.601 -4.216 1.00 98.69 201 TYR A C 1
ATOM 1568 O O . TYR A 1 201 ? -4.180 -2.819 -3.797 1.00 98.69 201 TYR A O 1
ATOM 1576 N N . GLU A 1 202 ? -6.416 -2.948 -3.544 1.00 98.44 202 GLU A N 1
ATOM 1577 C CA . GLU A 1 202 ? -6.382 -3.694 -2.293 1.00 98.44 202 GLU A CA 1
ATOM 1578 C C . GLU A 1 202 ? -5.860 -5.109 -2.557 1.00 98.44 202 GLU A C 1
ATOM 1580 O O . GLU A 1 202 ? -6.553 -5.937 -3.144 1.00 98.44 202 GLU A O 1
ATOM 1585 N N . ALA A 1 203 ? -4.634 -5.394 -2.122 1.00 98.50 203 ALA A N 1
ATOM 1586 C CA . ALA A 1 203 ? -4.080 -6.739 -2.151 1.00 98.50 203 ALA A CA 1
ATOM 1587 C C . ALA A 1 203 ? -4.448 -7.441 -0.835 1.00 98.50 203 ALA A C 1
ATOM 1589 O O . ALA A 1 203 ? -5.606 -7.812 -0.653 1.00 98.50 203 ALA A O 1
ATOM 1590 N N . ARG A 1 204 ? -3.521 -7.610 0.113 1.00 98.44 204 ARG A N 1
ATOM 1591 C CA . ARG A 1 204 ? -3.891 -8.084 1.463 1.00 98.44 204 ARG A CA 1
ATOM 1592 C C . ARG A 1 204 ? -4.518 -6.999 2.345 1.00 98.44 204 ARG A C 1
ATOM 1594 O O . ARG A 1 204 ? -5.098 -7.322 3.372 1.00 98.44 204 ARG A O 1
ATOM 1601 N N . GLY A 1 205 ? -4.439 -5.732 1.945 1.00 97.38 205 GLY A N 1
ATOM 1602 C CA . GLY A 1 205 ? -5.017 -4.619 2.692 1.00 97.38 205 GLY A CA 1
ATOM 1603 C C . GLY A 1 205 ? -4.226 -4.268 3.956 1.00 97.38 205 GLY A C 1
ATOM 1604 O O . GLY A 1 205 ? -3.071 -4.667 4.123 1.00 97.38 205 GLY A O 1
ATOM 1605 N N . TRP A 1 206 ? -4.850 -3.477 4.831 1.00 96.44 206 TRP A N 1
ATOM 1606 C CA . TRP A 1 206 ? -4.205 -2.890 6.012 1.00 96.44 206 TRP A CA 1
ATOM 1607 C C . TRP A 1 206 ? -3.932 -3.891 7.133 1.00 96.44 206 TRP A C 1
ATOM 1609 O O . TRP A 1 206 ? -2.887 -3.830 7.771 1.00 96.44 206 TRP A O 1
ATOM 1619 N N . ASP A 1 207 ? -4.879 -4.795 7.372 1.00 94.88 207 ASP A N 1
ATOM 1620 C CA . ASP A 1 207 ? -4.943 -5.547 8.627 1.00 94.88 207 ASP A CA 1
ATOM 1621 C C . ASP A 1 207 ? -4.347 -6.955 8.527 1.00 94.88 207 ASP A C 1
ATOM 1623 O O . ASP A 1 207 ? -4.284 -7.665 9.526 1.00 94.88 207 ASP A O 1
ATOM 1627 N N . ALA A 1 208 ? -3.886 -7.367 7.345 1.00 96.44 208 ALA A N 1
ATOM 1628 C CA . ALA A 1 208 ? -3.351 -8.701 7.100 1.00 96.44 208 ALA A CA 1
ATOM 1629 C C . ALA A 1 208 ? -1.826 -8.710 6.932 1.00 96.44 208 ALA A C 1
ATOM 1631 O O . ALA A 1 208 ? -1.231 -7.842 6.289 1.00 96.44 208 ALA A O 1
ATOM 1632 N N . ILE A 1 209 ? -1.199 -9.771 7.441 1.00 98.19 209 ILE A N 1
ATOM 1633 C CA . ILE A 1 209 ? 0.231 -10.046 7.259 1.00 98.19 209 ILE A CA 1
ATOM 1634 C C . ILE A 1 209 ? 0.554 -10.271 5.772 1.00 98.19 209 ILE A C 1
ATOM 1636 O O . ILE A 1 209 ? -0.078 -11.081 5.081 1.00 98.19 209 ILE A O 1
ATOM 1640 N N . GLY A 1 210 ? 1.597 -9.590 5.293 1.00 97.56 210 GLY A N 1
ATOM 1641 C CA . GLY A 1 210 ? 2.135 -9.707 3.937 1.00 97.56 210 GLY A CA 1
ATOM 1642 C C . GLY A 1 210 ? 2.935 -10.990 3.661 1.00 97.56 210 GLY A C 1
ATOM 1643 O O . GLY A 1 210 ? 3.121 -11.856 4.513 1.00 97.56 210 GLY A O 1
ATOM 1644 N N . ALA A 1 211 ? 3.443 -11.122 2.438 1.00 97.81 211 ALA A N 1
ATOM 1645 C CA . ALA A 1 211 ? 4.501 -12.072 2.066 1.00 97.81 211 ALA A CA 1
ATOM 1646 C C . ALA A 1 211 ? 5.557 -11.402 1.164 1.00 97.81 211 ALA A C 1
ATOM 1648 O O . ALA A 1 211 ? 6.141 -12.033 0.291 1.00 97.81 211 ALA A O 1
ATOM 1649 N N . HIS A 1 212 ? 5.767 -10.101 1.355 1.00 97.44 212 HIS A N 1
ATOM 1650 C CA . HIS A 1 212 ? 6.536 -9.233 0.466 1.00 97.44 212 HIS A CA 1
ATOM 1651 C C . HIS A 1 212 ? 8.006 -9.089 0.875 1.00 97.44 212 HIS A C 1
ATOM 1653 O O . HIS A 1 212 ? 8.872 -9.031 0.009 1.00 97.44 212 HIS A O 1
ATOM 1659 N N . THR A 1 213 ? 8.297 -9.035 2.179 1.00 97.25 213 THR A N 1
ATOM 1660 C CA . THR A 1 213 ? 9.625 -8.719 2.718 1.00 97.25 213 THR A CA 1
ATOM 1661 C C . THR A 1 213 ? 9.932 -9.673 3.867 1.00 97.25 213 THR A C 1
ATOM 1663 O O . THR A 1 213 ? 9.415 -9.540 4.980 1.00 97.25 213 THR A O 1
ATOM 1666 N N . ARG A 1 214 ? 10.777 -10.674 3.604 1.00 95.06 214 ARG A N 1
ATOM 1667 C CA . ARG A 1 214 ? 11.146 -11.690 4.600 1.00 95.06 214 ARG A CA 1
ATOM 1668 C C . ARG A 1 214 ? 11.725 -11.025 5.858 1.00 95.06 214 ARG A C 1
ATOM 1670 O O . ARG A 1 214 ? 12.615 -10.194 5.756 1.00 95.06 214 ARG A O 1
ATOM 1677 N N . GLY A 1 215 ? 11.218 -11.408 7.031 1.00 95.69 215 GLY A N 1
ATOM 1678 C CA . GLY A 1 215 ? 11.616 -10.833 8.325 1.00 95.69 215 GLY A CA 1
ATOM 1679 C C . GLY A 1 215 ? 10.822 -9.594 8.759 1.00 95.69 215 GLY A C 1
ATOM 1680 O O . GLY A 1 215 ? 10.923 -9.212 9.917 1.00 95.69 215 GLY A O 1
ATOM 1681 N N . TYR A 1 216 ? 10.000 -9.017 7.874 1.00 97.19 216 TYR A N 1
ATOM 1682 C CA . TYR A 1 216 ? 9.247 -7.783 8.146 1.00 97.19 216 TYR A CA 1
ATOM 1683 C C . TYR A 1 216 ? 7.746 -7.874 7.819 1.00 97.19 216 TYR A C 1
ATOM 1685 O O . TYR A 1 216 ? 7.009 -6.905 7.962 1.00 97.19 216 TYR A O 1
ATOM 1693 N N . ASN A 1 217 ? 7.258 -9.035 7.374 1.00 97.94 217 ASN A N 1
ATOM 1694 C CA . ASN A 1 217 ? 5.852 -9.207 6.984 1.00 97.94 217 ASN A CA 1
ATOM 1695 C C . ASN A 1 217 ? 4.852 -8.988 8.139 1.00 97.94 217 ASN A C 1
ATOM 1697 O O . ASN A 1 217 ? 3.685 -8.715 7.880 1.00 97.94 217 ASN A O 1
ATOM 1701 N N . THR A 1 218 ? 5.287 -9.149 9.394 1.00 97.44 218 THR A N 1
ATOM 1702 C CA . THR A 1 218 ? 4.457 -9.046 10.610 1.00 97.44 218 THR A CA 1
ATOM 1703 C C . THR A 1 218 ? 4.469 -7.656 11.245 1.00 97.44 218 THR A C 1
ATOM 1705 O O . THR A 1 218 ? 3.824 -7.460 12.266 1.00 97.44 218 THR A O 1
ATOM 1708 N N . ASN A 1 219 ? 5.240 -6.708 10.711 1.00 97.06 219 ASN A N 1
ATOM 1709 C CA . ASN A 1 219 ? 5.348 -5.348 11.252 1.00 97.06 219 ASN A CA 1
ATOM 1710 C C . ASN A 1 219 ? 5.514 -4.280 10.158 1.00 97.06 219 ASN A C 1
ATOM 1712 O O . ASN A 1 219 ? 5.912 -3.146 10.444 1.00 97.06 219 ASN A O 1
ATOM 1716 N N . GLY A 1 220 ? 5.237 -4.645 8.906 1.00 97.69 220 GLY A N 1
ATOM 1717 C CA . GLY A 1 220 ? 5.436 -3.797 7.745 1.00 97.6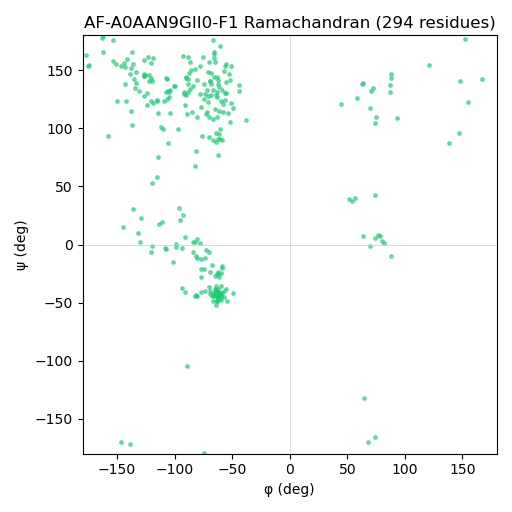9 220 GLY A CA 1
ATOM 1718 C C . GLY A 1 220 ? 4.292 -3.898 6.747 1.00 97.69 220 GLY A C 1
ATOM 1719 O O . GLY A 1 220 ? 3.706 -4.962 6.567 1.00 97.69 220 GLY A O 1
ATOM 1720 N N . ILE A 1 221 ? 4.015 -2.778 6.083 1.00 98.75 221 ILE A N 1
ATOM 1721 C CA . ILE A 1 221 ? 3.095 -2.682 4.947 1.00 98.75 221 ILE A CA 1
ATOM 1722 C C . ILE A 1 221 ? 3.917 -2.552 3.667 1.00 98.75 221 ILE A C 1
ATOM 1724 O O . ILE A 1 221 ? 4.802 -1.700 3.593 1.00 98.75 221 ILE A O 1
ATOM 1728 N N . ALA A 1 222 ? 3.619 -3.350 2.639 1.00 98.75 222 ALA A N 1
ATOM 1729 C CA . ALA A 1 222 ? 4.205 -3.159 1.312 1.00 98.75 222 ALA A CA 1
ATOM 1730 C C . ALA A 1 222 ? 3.249 -2.526 0.308 1.00 98.75 222 ALA A C 1
ATOM 1732 O O . ALA A 1 222 ? 2.125 -2.998 0.111 1.00 98.75 222 ALA A O 1
ATOM 1733 N N . ILE A 1 223 ? 3.773 -1.526 -0.400 1.00 98.88 223 ILE A N 1
ATOM 1734 C CA . ILE A 1 223 ? 3.132 -0.875 -1.538 1.00 98.88 223 ILE A CA 1
ATOM 1735 C C . ILE A 1 223 ? 3.981 -1.175 -2.777 1.00 98.88 223 ILE A C 1
ATOM 1737 O O . ILE A 1 223 ? 5.133 -0.745 -2.865 1.00 98.88 223 ILE A O 1
ATOM 1741 N N . SER A 1 224 ? 3.432 -1.948 -3.716 1.00 98.88 224 SER A N 1
ATOM 1742 C CA . SER A 1 224 ? 4.113 -2.318 -4.962 1.00 98.88 224 SER A CA 1
ATOM 1743 C C . SER A 1 224 ? 3.562 -1.537 -6.143 1.00 98.88 224 SER A C 1
ATOM 1745 O O . SER A 1 224 ? 2.357 -1.558 -6.373 1.00 98.88 224 SER A O 1
ATOM 1747 N N . VAL A 1 225 ? 4.420 -0.875 -6.915 1.00 98.88 225 VAL A N 1
ATOM 1748 C CA . VAL A 1 225 ? 3.997 -0.195 -8.147 1.00 98.88 225 VAL A CA 1
ATOM 1749 C C . VAL A 1 225 ? 4.141 -1.142 -9.344 1.00 98.88 225 VAL A C 1
ATOM 1751 O O . VAL A 1 225 ? 5.179 -1.786 -9.517 1.00 98.88 225 VAL A O 1
ATOM 1754 N N . ILE A 1 226 ? 3.100 -1.254 -10.174 1.00 98.88 226 ILE A N 1
ATOM 1755 C CA . ILE A 1 226 ? 3.078 -2.113 -11.367 1.00 98.88 226 ILE A CA 1
ATOM 1756 C C . ILE A 1 226 ? 4.018 -1.532 -12.426 1.00 98.88 226 ILE A C 1
ATOM 1758 O O . ILE A 1 226 ? 3.717 -0.509 -13.030 1.00 98.88 226 ILE A O 1
ATOM 1762 N N . GLY A 1 227 ? 5.140 -2.204 -12.675 1.00 98.38 227 GLY A N 1
ATOM 1763 C CA . GLY A 1 227 ? 6.122 -1.757 -13.660 1.00 98.38 227 GLY A CA 1
ATOM 1764 C C . GLY A 1 227 ? 7.542 -2.214 -13.348 1.00 98.38 227 GLY A C 1
ATOM 1765 O O . GLY A 1 227 ? 7.798 -2.818 -12.300 1.00 98.38 227 GLY A O 1
ATOM 1766 N N . ASP A 1 228 ? 8.472 -1.888 -14.246 1.00 98.56 228 ASP A N 1
ATOM 1767 C CA . ASP A 1 228 ? 9.911 -1.983 -14.014 1.00 98.56 228 ASP A CA 1
ATOM 1768 C C . ASP A 1 228 ? 10.533 -0.584 -13.958 1.00 98.56 228 ASP A C 1
ATOM 1770 O O . ASP A 1 228 ? 10.829 0.066 -14.963 1.00 98.56 228 ASP A O 1
ATOM 1774 N N . PHE A 1 229 ? 10.781 -0.145 -12.729 1.00 98.69 229 PHE A N 1
ATOM 1775 C CA . PHE A 1 229 ? 11.371 1.154 -12.435 1.00 98.69 229 PHE A CA 1
ATOM 1776 C C . PHE A 1 229 ? 12.888 1.116 -12.222 1.00 98.69 229 PHE A C 1
ATOM 1778 O O . PHE A 1 229 ? 13.457 1.892 -11.446 1.00 98.69 229 PHE A O 1
ATOM 1785 N N . SER A 1 230 ? 13.574 0.196 -12.905 1.00 98.44 230 SER A N 1
ATOM 1786 C CA . SER A 1 230 ? 15.037 0.138 -12.902 1.00 98.44 230 SER A CA 1
ATOM 1787 C C . SER A 1 230 ? 15.660 1.400 -13.500 1.00 98.44 230 SER A C 1
ATOM 1789 O O . SER A 1 230 ? 16.569 1.965 -12.896 1.00 98.44 230 SER A O 1
ATOM 1791 N N . ASN A 1 231 ? 15.122 1.881 -14.627 1.00 98.25 231 ASN A N 1
ATOM 1792 C CA . ASN A 1 231 ? 15.701 2.982 -15.412 1.00 98.25 231 ASN A CA 1
ATOM 1793 C C . ASN A 1 231 ? 14.784 4.210 -15.561 1.00 98.25 231 ASN A C 1
ATOM 1795 O O . ASN A 1 231 ? 15.173 5.196 -16.180 1.00 98.25 231 ASN A O 1
ATOM 1799 N N . LYS A 1 232 ? 13.571 4.163 -15.008 1.00 98.00 232 LYS A N 1
ATOM 1800 C CA . LYS A 1 232 ? 12.609 5.272 -14.988 1.00 98.00 232 LYS A CA 1
ATOM 1801 C C . LYS A 1 232 ? 11.835 5.258 -13.677 1.00 98.00 232 LYS A C 1
ATOM 1803 O O . LYS A 1 232 ? 11.747 4.214 -13.041 1.00 98.00 232 LYS A O 1
ATOM 1808 N N . VAL A 1 233 ? 11.294 6.398 -13.271 1.00 98.44 233 VAL A N 1
ATOM 1809 C CA . VAL A 1 233 ? 10.407 6.485 -12.101 1.00 98.44 233 VAL A CA 1
ATOM 1810 C C . VAL A 1 233 ? 8.956 6.200 -12.505 1.00 98.44 233 VAL A C 1
ATOM 1812 O O . VAL A 1 233 ? 8.632 6.383 -13.682 1.00 98.44 233 VAL A O 1
ATOM 1815 N N . PRO A 1 234 ? 8.090 5.783 -11.561 1.00 98.56 234 PRO A N 1
ATOM 1816 C CA . PRO A 1 234 ? 6.650 5.780 -11.785 1.00 98.56 234 PRO A CA 1
ATOM 1817 C C . PRO A 1 234 ? 6.124 7.157 -12.183 1.00 98.56 234 PRO A C 1
ATOM 1819 O O . PRO A 1 234 ? 6.719 8.174 -11.804 1.00 98.56 234 PRO A O 1
ATOM 1822 N N . ASN A 1 235 ? 5.008 7.215 -12.908 1.00 98.12 235 ASN A N 1
ATOM 1823 C CA . ASN A 1 235 ? 4.383 8.493 -13.223 1.00 98.12 235 ASN A CA 1
ATOM 1824 C C . ASN A 1 235 ? 3.848 9.202 -11.971 1.00 98.12 235 ASN A C 1
ATOM 1826 O O . ASN A 1 235 ? 3.701 8.639 -10.884 1.00 98.12 235 ASN A O 1
ATOM 1830 N N . GLU A 1 236 ? 3.534 10.482 -12.141 1.00 96.81 236 GLU A N 1
ATOM 1831 C CA . GLU A 1 236 ? 3.087 11.335 -11.047 1.00 96.81 236 GLU A CA 1
ATOM 1832 C C . GLU A 1 236 ? 1.804 10.824 -10.372 1.00 96.81 236 GLU A C 1
ATOM 1834 O O . GLU A 1 236 ? 1.688 10.906 -9.149 1.00 96.81 236 GLU A O 1
ATOM 1839 N N . ALA A 1 237 ? 0.874 10.240 -11.134 1.00 95.38 237 ALA A N 1
ATOM 1840 C CA . ALA A 1 237 ? -0.361 9.687 -10.589 1.00 95.38 237 ALA A CA 1
ATOM 1841 C C . ALA A 1 237 ? -0.078 8.521 -9.626 1.00 95.38 237 ALA A C 1
ATOM 1843 O O . ALA A 1 237 ? -0.547 8.539 -8.488 1.00 95.38 237 ALA A O 1
ATOM 1844 N N . ALA A 1 238 ? 0.762 7.563 -10.029 1.00 98.31 238 ALA A N 1
ATOM 1845 C CA . ALA A 1 238 ? 1.191 6.459 -9.176 1.00 98.31 238 ALA A CA 1
ATOM 1846 C C . ALA A 1 238 ? 1.940 6.961 -7.932 1.00 98.31 238 ALA A C 1
ATOM 1848 O O . ALA A 1 238 ? 1.631 6.553 -6.811 1.00 98.31 238 ALA A O 1
ATOM 1849 N N . LEU A 1 239 ? 2.894 7.886 -8.097 1.00 98.06 239 LEU A N 1
ATOM 1850 C CA . LEU A 1 239 ? 3.661 8.444 -6.977 1.00 98.06 239 LEU A CA 1
ATOM 1851 C C . LEU A 1 239 ? 2.763 9.161 -5.961 1.00 98.06 239 LEU A C 1
ATOM 1853 O O . LEU A 1 239 ? 2.957 9.008 -4.751 1.00 98.06 239 LEU A O 1
ATOM 1857 N N . ASN A 1 240 ? 1.780 9.926 -6.436 1.00 94.31 240 ASN A N 1
ATOM 1858 C CA . ASN A 1 240 ? 0.815 10.606 -5.580 1.00 94.31 240 ASN A CA 1
ATOM 1859 C C . ASN A 1 240 ? -0.056 9.602 -4.827 1.00 94.31 240 ASN A C 1
ATOM 1861 O O . ASN A 1 240 ? -0.232 9.749 -3.619 1.00 94.31 240 ASN A O 1
ATOM 1865 N N . THR A 1 241 ? -0.512 8.540 -5.486 1.00 97.25 241 THR A N 1
ATOM 1866 C CA . THR A 1 241 ? -1.305 7.481 -4.851 1.00 97.25 241 THR A CA 1
ATOM 1867 C C . THR A 1 241 ? -0.518 6.723 -3.785 1.00 97.25 241 THR A C 1
ATOM 1869 O O . THR A 1 241 ? -1.050 6.475 -2.704 1.00 97.25 241 THR A O 1
ATOM 1872 N N . VAL A 1 242 ? 0.767 6.428 -4.011 1.00 98.62 242 VAL A N 1
ATOM 1873 C CA . VAL A 1 242 ? 1.633 5.832 -2.976 1.00 98.62 242 VAL A CA 1
ATOM 1874 C C . VAL A 1 242 ? 1.735 6.751 -1.755 1.00 98.62 242 VAL A C 1
ATOM 1876 O O . VAL A 1 242 ? 1.540 6.302 -0.625 1.00 98.62 242 VAL A O 1
ATOM 1879 N N . LYS A 1 243 ? 1.996 8.049 -1.957 1.00 96.06 243 LYS A N 1
ATOM 1880 C CA . LYS A 1 243 ? 2.070 9.022 -0.853 1.00 96.06 243 LYS A CA 1
ATOM 1881 C C . LYS A 1 243 ? 0.734 9.142 -0.116 1.00 96.06 243 LYS A C 1
ATOM 1883 O O . LYS A 1 243 ? 0.724 9.157 1.112 1.00 96.06 243 LYS A O 1
ATOM 1888 N N . GLN A 1 244 ? -0.382 9.185 -0.843 1.00 94.69 244 GLN A N 1
ATOM 1889 C CA . GLN A 1 244 ? -1.726 9.247 -0.265 1.00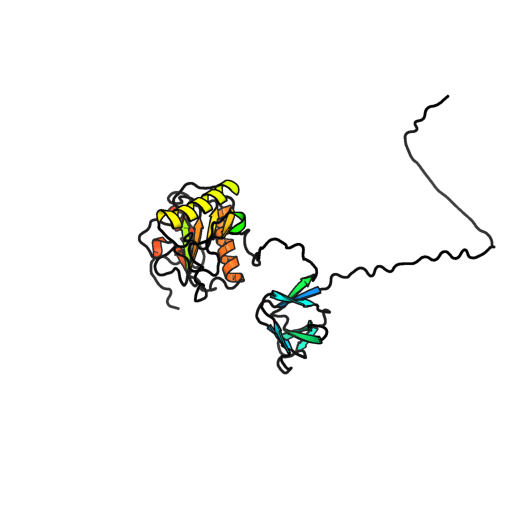 94.69 244 GLN A CA 1
ATOM 1890 C C . GLN A 1 244 ? -2.067 7.983 0.530 1.00 94.69 244 GLN A C 1
ATOM 1892 O O . GLN A 1 244 ? -2.652 8.106 1.600 1.00 94.69 244 GLN A O 1
ATOM 1897 N N . LEU A 1 245 ? -1.660 6.788 0.083 1.00 97.62 245 LEU A N 1
ATOM 1898 C CA . LEU A 1 245 ? -1.796 5.556 0.872 1.00 97.62 245 LEU A CA 1
ATOM 1899 C C . LEU A 1 245 ? -1.031 5.648 2.197 1.00 97.62 245 LEU A C 1
ATOM 1901 O O . LEU A 1 245 ? -1.571 5.282 3.236 1.00 97.62 245 LEU A O 1
ATOM 1905 N N . ILE A 1 246 ? 0.198 6.167 2.191 1.00 97.44 246 ILE A N 1
ATOM 1906 C CA . ILE A 1 246 ? 0.974 6.330 3.430 1.00 97.44 246 ILE A CA 1
ATOM 1907 C C . ILE A 1 246 ? 0.265 7.308 4.377 1.00 97.44 246 ILE A C 1
ATOM 1909 O O . ILE A 1 246 ? 0.047 6.978 5.539 1.00 97.44 246 ILE A O 1
ATOM 1913 N N . GLN A 1 247 ? -0.161 8.475 3.882 1.00 91.50 247 GLN A N 1
ATOM 1914 C CA . GLN A 1 247 ? -0.880 9.470 4.694 1.00 91.50 247 GLN A CA 1
ATOM 1915 C C . GLN A 1 247 ? -2.212 8.936 5.234 1.00 91.50 247 GLN A C 1
ATOM 1917 O O . GLN A 1 247 ? -2.528 9.118 6.405 1.00 91.50 247 GLN A O 1
ATOM 1922 N N . CYS A 1 248 ? -2.958 8.213 4.403 1.00 91.25 248 CYS A N 1
ATOM 1923 C CA . CYS A 1 248 ? -4.155 7.472 4.781 1.00 91.25 248 CYS A CA 1
ATOM 1924 C C . CYS A 1 248 ? -3.884 6.501 5.935 1.00 91.25 248 CYS A C 1
ATOM 1926 O O . CYS A 1 248 ? -4.616 6.497 6.924 1.00 91.25 248 CYS A O 1
ATOM 1928 N N . GLY A 1 249 ? -2.815 5.707 5.837 1.00 92.19 249 GLY A N 1
ATOM 1929 C CA . GLY A 1 249 ? -2.446 4.762 6.881 1.00 92.19 249 GLY A CA 1
ATOM 1930 C C . GLY A 1 249 ? -2.073 5.450 8.195 1.00 92.19 249 GLY A C 1
ATOM 1931 O O . GLY A 1 249 ? -2.471 4.975 9.256 1.00 92.19 249 GLY A O 1
ATOM 1932 N N . LEU A 1 250 ? -1.387 6.595 8.140 1.00 88.75 250 LEU A N 1
ATOM 1933 C CA . LEU A 1 250 ? -1.093 7.418 9.320 1.00 88.75 250 LEU A CA 1
ATOM 1934 C C . LEU A 1 250 ? -2.374 7.967 9.964 1.00 88.75 250 LEU A C 1
ATOM 1936 O O . LEU A 1 250 ? -2.606 7.760 11.154 1.00 88.75 250 LEU A O 1
ATOM 1940 N N . ALA A 1 251 ? -3.231 8.606 9.163 1.00 85.25 251 ALA A N 1
ATOM 1941 C CA . ALA A 1 251 ? -4.462 9.248 9.623 1.00 85.25 251 ALA A CA 1
ATOM 1942 C C . ALA A 1 251 ? -5.478 8.265 10.223 1.00 85.25 251 ALA A C 1
ATOM 1944 O O . ALA A 1 251 ? -6.307 8.653 11.040 1.00 85.25 251 ALA A O 1
ATOM 1945 N N . ASN A 1 252 ? -5.418 6.995 9.820 1.00 85.88 252 ASN A N 1
ATOM 1946 C CA . ASN A 1 252 ? -6.357 5.960 10.244 1.00 85.88 252 ASN A CA 1
ATOM 1947 C C . ASN A 1 252 ? -5.713 4.910 11.164 1.00 85.88 252 ASN A C 1
ATOM 1949 O O . ASN A 1 252 ? -6.244 3.807 11.292 1.00 85.88 252 ASN A O 1
ATOM 1953 N N . HIS A 1 253 ? -4.569 5.228 11.784 1.00 88.88 253 HIS A N 1
ATOM 1954 C CA . HIS A 1 253 ? -3.861 4.339 12.715 1.00 88.88 253 HIS A CA 1
ATOM 1955 C C . HIS A 1 253 ? -3.611 2.928 12.146 1.00 88.88 253 HIS A C 1
ATOM 1957 O O . HIS A 1 253 ? -3.730 1.926 12.847 1.00 88.88 253 HIS A O 1
ATOM 1963 N N . LYS A 1 254 ? -3.271 2.849 10.854 1.00 94.94 254 LYS A N 1
ATOM 1964 C CA . LYS A 1 254 ? -2.823 1.627 10.161 1.00 94.94 254 LYS A CA 1
ATOM 1965 C C . LYS A 1 254 ? -1.306 1.575 9.972 1.00 94.94 254 LYS A C 1
ATOM 1967 O O . LYS A 1 254 ? -0.768 0.520 9.661 1.00 94.94 254 LYS A O 1
ATOM 1972 N N . ILE A 1 255 ? -0.621 2.704 10.145 1.00 95.31 255 ILE A N 1
ATOM 1973 C CA . ILE A 1 255 ? 0.840 2.834 10.138 1.00 95.31 255 ILE A CA 1
ATOM 1974 C C . ILE A 1 255 ? 1.237 3.722 11.327 1.00 95.31 255 ILE A C 1
ATOM 1976 O O . ILE A 1 255 ? 0.543 4.689 11.644 1.00 95.31 255 ILE A O 1
ATOM 1980 N N . SER A 1 256 ? 2.349 3.409 11.992 1.00 94.88 256 SER A N 1
ATOM 1981 C CA . SER A 1 256 ? 2.912 4.247 13.056 1.00 94.88 256 SER A CA 1
ATOM 1982 C C . SER A 1 256 ? 3.334 5.625 12.540 1.00 94.88 256 SER A C 1
ATOM 1984 O O . SER A 1 256 ? 3.952 5.742 11.488 1.00 94.88 256 SER A O 1
ATOM 1986 N N . HIS A 1 257 ? 3.120 6.676 13.333 1.00 89.00 257 HIS A N 1
ATOM 1987 C CA . HIS A 1 257 ? 3.642 8.017 13.035 1.00 89.00 257 HIS A CA 1
ATOM 1988 C C . HIS A 1 257 ? 5.177 8.067 12.993 1.00 89.00 257 HIS A C 1
ATOM 1990 O O . HIS A 1 257 ? 5.749 8.907 12.306 1.00 89.00 257 HIS A O 1
ATOM 1996 N N . SER A 1 258 ? 5.849 7.144 13.687 1.00 89.31 258 SER A N 1
ATOM 1997 C CA . SER A 1 258 ? 7.305 6.976 13.667 1.00 89.31 258 SER A CA 1
ATOM 1998 C C . SER A 1 258 ? 7.776 5.920 12.661 1.00 89.31 258 SER A C 1
ATOM 2000 O O . SER A 1 258 ? 8.863 5.365 12.823 1.00 89.31 258 SER A O 1
ATOM 2002 N N . TYR A 1 259 ? 6.964 5.596 11.646 1.00 96.81 259 TYR A N 1
ATOM 2003 C CA . TYR A 1 259 ? 7.323 4.567 10.673 1.00 96.81 259 TYR A CA 1
ATOM 2004 C C . TYR A 1 259 ? 8.673 4.835 10.006 1.00 96.81 259 TYR A C 1
ATOM 2006 O O . TYR A 1 259 ? 9.134 5.970 9.892 1.00 96.81 259 TYR A O 1
ATOM 2014 N N . THR A 1 260 ? 9.287 3.760 9.528 1.00 97.69 260 THR A N 1
ATOM 2015 C CA . THR A 1 260 ? 10.485 3.788 8.696 1.00 97.69 260 THR A CA 1
ATOM 2016 C C . THR A 1 260 ? 10.123 3.368 7.274 1.00 97.69 260 THR A C 1
ATOM 2018 O O . THR A 1 260 ? 9.594 2.275 7.055 1.00 97.69 260 THR A O 1
ATOM 2021 N N . LEU A 1 261 ? 10.424 4.223 6.298 1.00 98.38 261 LEU A N 1
ATOM 2022 C CA . LEU A 1 261 ? 10.274 3.936 4.875 1.00 98.38 261 LEU A CA 1
ATOM 2023 C C . LEU A 1 261 ? 11.553 3.281 4.340 1.00 98.38 261 LEU A C 1
ATOM 2025 O O . LEU A 1 261 ? 12.657 3.784 4.554 1.00 98.38 261 LEU A O 1
ATOM 2029 N N . LYS A 1 262 ? 11.403 2.172 3.614 1.00 97.81 262 LYS A N 1
ATOM 2030 C CA . LYS A 1 262 ? 12.514 1.455 2.974 1.00 97.81 262 LYS A CA 1
ATOM 2031 C C . LYS A 1 262 ? 12.143 0.993 1.570 1.00 97.81 262 LYS A C 1
ATOM 2033 O O . LYS A 1 262 ? 10.983 0.692 1.286 1.00 97.81 262 LYS A O 1
ATOM 2038 N N . GLY A 1 263 ? 13.132 0.871 0.694 1.00 98.25 263 GLY A N 1
ATOM 2039 C CA . GLY A 1 263 ? 13.013 0.030 -0.492 1.00 98.25 263 GLY A CA 1
ATOM 2040 C C . GLY A 1 263 ? 13.209 -1.439 -0.115 1.00 98.25 263 GLY A C 1
ATOM 2041 O O . GLY A 1 263 ? 13.911 -1.753 0.843 1.00 98.25 263 GLY A O 1
ATOM 2042 N N . HIS A 1 264 ? 12.633 -2.375 -0.871 1.00 97.75 264 HIS A N 1
ATOM 2043 C CA . HIS A 1 264 ? 12.835 -3.805 -0.588 1.00 97.75 264 HIS A CA 1
ATOM 2044 C C . HIS A 1 264 ? 14.329 -4.201 -0.541 1.00 97.75 264 HIS A C 1
ATOM 2046 O O . HIS A 1 264 ? 14.742 -4.962 0.336 1.00 97.75 264 HIS A O 1
ATOM 2052 N N . ARG A 1 265 ? 15.159 -3.624 -1.420 1.00 96.38 265 ARG A N 1
ATOM 2053 C CA . ARG A 1 265 ? 16.616 -3.838 -1.451 1.00 96.38 265 ARG A CA 1
ATOM 2054 C C . ARG A 1 265 ? 17.362 -3.459 -0.168 1.00 96.38 265 ARG A C 1
ATOM 2056 O O . ARG A 1 265 ? 18.482 -3.918 0.012 1.00 96.38 265 ARG A O 1
ATOM 2063 N N . ASP A 1 266 ? 16.777 -2.654 0.722 1.00 96.69 266 ASP A N 1
ATOM 2064 C CA . ASP A 1 266 ? 17.439 -2.256 1.973 1.00 96.69 266 ASP A CA 1
ATOM 2065 C C . ASP A 1 266 ? 17.587 -3.413 2.967 1.00 96.69 266 ASP A C 1
ATOM 2067 O O . ASP A 1 266 ? 18.446 -3.370 3.846 1.00 96.69 266 ASP A O 1
ATOM 2071 N N . VAL A 1 267 ? 16.738 -4.438 2.848 1.00 94.00 267 VAL A N 1
ATOM 2072 C CA . VAL A 1 267 ? 16.647 -5.548 3.811 1.00 94.00 267 VAL A CA 1
ATOM 2073 C C . VAL A 1 267 ? 16.649 -6.925 3.142 1.00 94.00 267 VAL A C 1
ATOM 2075 O O . VAL A 1 267 ? 16.395 -7.940 3.790 1.00 94.00 267 VAL A O 1
ATOM 2078 N N . GLY A 1 268 ? 16.930 -6.979 1.841 1.00 89.06 268 GLY A N 1
ATOM 2079 C CA . GLY A 1 268 ? 16.945 -8.213 1.067 1.00 89.06 268 GLY A CA 1
ATOM 2080 C C . GLY A 1 268 ? 17.876 -8.137 -0.138 1.00 89.06 268 GLY A C 1
ATOM 2081 O O . GLY A 1 268 ? 18.185 -7.066 -0.650 1.00 89.06 268 GLY A O 1
ATOM 2082 N N . THR A 1 269 ? 18.307 -9.299 -0.626 1.00 92.81 269 THR A N 1
ATOM 2083 C CA . THR A 1 269 ? 19.144 -9.413 -1.829 1.00 92.81 269 THR A CA 1
ATOM 2084 C C . THR A 1 269 ? 18.272 -9.336 -3.082 1.00 92.81 269 THR A C 1
ATOM 2086 O O . THR A 1 269 ? 17.889 -10.352 -3.658 1.00 92.81 269 THR A O 1
ATOM 2089 N N . THR A 1 270 ? 17.900 -8.121 -3.481 1.00 95.62 270 THR A N 1
ATOM 2090 C CA . THR A 1 270 ? 17.010 -7.867 -4.623 1.00 95.62 270 THR A CA 1
ATOM 2091 C C . THR A 1 270 ? 17.302 -6.517 -5.273 1.00 95.62 270 THR A C 1
ATOM 2093 O O . THR A 1 270 ? 17.798 -5.599 -4.625 1.00 95.62 270 THR A O 1
ATOM 2096 N N . ALA A 1 271 ? 16.961 -6.373 -6.556 1.00 96.50 271 ALA A N 1
ATOM 2097 C CA . ALA A 1 271 ? 16.969 -5.084 -7.245 1.00 96.50 271 ALA A CA 1
ATOM 2098 C C . ALA A 1 271 ? 15.697 -4.257 -6.974 1.00 96.50 271 ALA A C 1
ATOM 2100 O O . ALA A 1 271 ? 15.653 -3.077 -7.310 1.00 96.50 271 ALA A O 1
ATOM 2101 N N . CYS A 1 272 ? 14.664 -4.821 -6.352 1.00 97.69 272 CYS A N 1
ATOM 2102 C CA . CYS A 1 272 ? 13.415 -4.123 -6.041 1.00 97.69 272 CYS A CA 1
ATOM 2103 C C . CYS A 1 272 ? 13.658 -2.921 -5.091 1.00 97.69 272 CYS A C 1
ATOM 2105 O O . CYS A 1 272 ? 14.426 -3.068 -4.138 1.00 97.69 272 CYS A O 1
ATOM 2107 N N . PRO A 1 273 ? 13.071 -1.723 -5.300 1.00 98.12 273 PRO A N 1
ATOM 2108 C CA . PRO A 1 273 ? 12.001 -1.363 -6.245 1.00 98.12 273 PRO A CA 1
ATOM 2109 C C . PRO A 1 273 ? 12.472 -0.848 -7.622 1.00 98.12 273 PRO A C 1
ATOM 2111 O O . PRO A 1 273 ? 11.761 -0.096 -8.280 1.00 98.12 273 PRO A O 1
ATOM 2114 N N . GLY A 1 274 ? 13.670 -1.222 -8.072 1.00 98.25 274 GLY A N 1
ATOM 2115 C CA . GLY A 1 274 ? 14.305 -0.649 -9.262 1.00 98.25 274 GLY A CA 1
ATOM 2116 C C . GLY A 1 274 ? 15.118 0.604 -8.925 1.00 98.25 274 GLY A C 1
ATOM 2117 O O . GLY A 1 274 ? 14.825 1.320 -7.972 1.00 98.25 274 GLY A O 1
ATOM 2118 N N . THR A 1 275 ? 16.218 0.830 -9.645 1.00 98.44 275 THR A N 1
ATOM 2119 C CA . THR A 1 275 ? 17.226 1.836 -9.273 1.00 98.44 275 THR A CA 1
ATOM 2120 C C . THR A 1 275 ? 16.714 3.264 -9.383 1.00 98.44 275 THR A C 1
ATOM 2122 O O . THR A 1 275 ? 16.911 4.036 -8.449 1.00 98.44 275 THR A O 1
ATOM 2125 N N . ALA A 1 276 ? 16.017 3.614 -10.463 1.00 98.62 276 ALA A N 1
ATOM 2126 C CA . ALA A 1 276 ? 15.458 4.952 -10.616 1.00 98.62 276 ALA A CA 1
ATOM 2127 C C . ALA A 1 276 ? 14.413 5.259 -9.532 1.00 98.62 276 ALA A C 1
ATOM 2129 O O . ALA A 1 276 ? 14.477 6.316 -8.903 1.00 98.62 276 ALA A O 1
ATOM 2130 N N . TYR A 1 277 ? 13.503 4.322 -9.243 1.00 98.62 277 TYR A N 1
ATOM 2131 C CA . TYR A 1 277 ? 12.514 4.535 -8.184 1.00 98.62 277 TYR A CA 1
ATOM 2132 C C . TYR A 1 277 ? 13.138 4.540 -6.785 1.00 98.62 277 TYR A C 1
ATOM 2134 O O . TYR A 1 277 ? 12.807 5.399 -5.971 1.00 98.62 277 TYR A O 1
ATOM 2142 N N . TYR A 1 278 ? 14.101 3.656 -6.518 1.00 98.56 278 TYR A N 1
ATOM 2143 C CA . TYR A 1 278 ? 14.845 3.646 -5.259 1.00 98.56 278 TYR A CA 1
ATOM 2144 C C . TYR A 1 278 ? 15.580 4.973 -5.004 1.00 98.56 278 TYR A C 1
ATOM 2146 O O . TYR A 1 278 ? 15.559 5.491 -3.890 1.00 98.56 278 TYR A O 1
ATOM 2154 N N . ASN A 1 279 ? 16.202 5.555 -6.031 1.00 98.38 279 ASN A N 1
ATOM 2155 C CA . ASN A 1 279 ? 16.858 6.859 -5.918 1.00 98.38 279 ASN A CA 1
ATOM 2156 C C . ASN A 1 279 ? 15.860 7.981 -5.611 1.00 98.38 279 ASN A C 1
ATOM 2158 O O . ASN A 1 279 ? 16.175 8.887 -4.845 1.00 98.38 279 ASN A O 1
ATOM 2162 N N . LEU A 1 280 ? 14.646 7.911 -6.164 1.00 98.06 280 LEU A N 1
ATOM 2163 C CA . LEU A 1 280 ? 13.595 8.885 -5.879 1.00 98.06 280 LEU A CA 1
ATOM 2164 C C . LEU A 1 280 ? 13.113 8.799 -4.424 1.00 98.06 280 LEU A C 1
ATOM 2166 O O . LEU A 1 280 ? 13.030 9.829 -3.754 1.00 98.06 280 LEU A O 1
ATOM 2170 N N . ILE A 1 281 ? 12.800 7.601 -3.917 1.00 97.88 281 ILE A N 1
ATOM 2171 C CA . ILE A 1 281 ? 12.231 7.449 -2.564 1.00 97.88 281 ILE A CA 1
ATOM 2172 C C . ILE A 1 281 ? 13.213 7.815 -1.446 1.00 97.88 281 ILE A C 1
ATOM 2174 O O . ILE A 1 281 ? 12.770 8.105 -0.342 1.00 97.88 281 ILE A O 1
ATOM 2178 N N . GLN A 1 282 ? 14.519 7.881 -1.727 1.00 97.31 282 GLN A N 1
ATOM 2179 C CA . GLN A 1 282 ? 15.518 8.398 -0.781 1.00 97.31 282 GLN A CA 1
ATOM 2180 C C . GLN A 1 282 ? 15.255 9.849 -0.359 1.00 97.31 282 GLN A C 1
ATOM 2182 O O . GLN A 1 282 ? 15.681 10.268 0.712 1.00 97.31 282 GLN A O 1
ATOM 2187 N N . SER A 1 283 ? 14.543 10.615 -1.189 1.00 95.88 283 SER A N 1
ATOM 2188 C CA . SER A 1 283 ? 14.138 11.989 -0.875 1.00 95.88 283 SER A CA 1
ATOM 2189 C C . SER A 1 283 ? 12.854 12.083 -0.043 1.00 95.88 283 SER A C 1
ATOM 2191 O O . SER A 1 283 ? 12.444 13.183 0.327 1.00 95.88 283 SER A O 1
ATOM 2193 N N . TRP A 1 284 ? 12.167 10.964 0.207 1.00 96.38 284 TRP A N 1
ATOM 2194 C CA . TRP A 1 284 ? 10.879 10.977 0.892 1.00 96.38 284 TRP A CA 1
ATOM 2195 C C . TRP A 1 284 ? 11.057 11.035 2.414 1.00 96.38 284 TRP A C 1
ATOM 2197 O O . TRP A 1 284 ? 12.043 10.516 2.945 1.00 96.38 284 TRP A O 1
ATOM 2207 N N . PRO A 1 285 ? 10.091 11.625 3.144 1.00 93.12 285 PRO A N 1
ATOM 2208 C CA . PRO A 1 285 ? 10.081 11.581 4.600 1.00 93.12 285 PRO A CA 1
ATOM 2209 C C . PRO A 1 285 ? 10.200 10.148 5.126 1.00 93.12 285 PRO A C 1
ATOM 2211 O O . PRO A 1 285 ? 9.669 9.217 4.522 1.00 93.12 285 PRO A O 1
ATOM 2214 N N . HIS A 1 286 ? 10.864 9.991 6.272 1.00 94.44 286 HIS A N 1
ATOM 2215 C CA . HIS A 1 286 ? 11.068 8.707 6.955 1.00 94.44 286 HIS A CA 1
ATOM 2216 C C . HIS A 1 286 ? 11.907 7.668 6.192 1.00 94.44 286 HIS A C 1
ATOM 2218 O O . HIS A 1 286 ? 12.008 6.529 6.651 1.00 94.44 286 HIS A O 1
ATOM 2224 N N . PHE A 1 287 ? 12.522 8.019 5.057 1.00 96.31 287 PHE A N 1
ATOM 2225 C CA . PHE A 1 287 ? 13.404 7.095 4.352 1.00 96.31 287 PHE A CA 1
ATOM 2226 C C . PHE A 1 287 ? 14.676 6.791 5.153 1.00 96.31 287 PHE A C 1
ATOM 2228 O O . PHE A 1 287 ? 15.356 7.701 5.627 1.00 96.31 287 PHE A O 1
ATOM 2235 N N . VAL A 1 288 ? 15.028 5.505 5.253 1.00 93.81 288 VAL A N 1
ATOM 2236 C CA . VAL A 1 288 ? 16.260 5.042 5.907 1.00 93.81 288 VAL A CA 1
ATOM 2237 C C . VAL A 1 288 ? 16.910 3.934 5.086 1.00 93.81 288 VAL A C 1
ATOM 2239 O O . VAL A 1 288 ? 16.369 2.831 5.002 1.00 93.81 288 VAL A O 1
ATOM 2242 N N . SER A 1 289 ? 18.108 4.187 4.553 1.00 86.25 289 SER A N 1
ATOM 2243 C CA . SER A 1 289 ? 18.863 3.206 3.761 1.00 86.25 289 SER A CA 1
ATOM 2244 C C . SER A 1 289 ? 19.426 2.052 4.596 1.00 86.25 289 SER A C 1
ATOM 2246 O O . SER A 1 289 ? 19.846 2.247 5.739 1.00 86.25 289 SER A O 1
ATOM 2248 N N . GLY A 1 290 ? 19.536 0.871 3.983 1.00 76.50 290 GLY A N 1
ATOM 2249 C CA . GLY A 1 290 ? 20.198 -0.310 4.544 1.00 76.50 290 GLY A CA 1
ATOM 2250 C C . GLY A 1 290 ? 19.485 -0.927 5.754 1.00 76.50 290 GLY A C 1
ATOM 2251 O O . GLY A 1 290 ? 18.363 -0.559 6.110 1.00 76.50 290 GLY A O 1
ATOM 2252 N N . THR A 1 291 ? 20.153 -1.866 6.429 1.00 66.38 291 THR A N 1
ATOM 2253 C CA . THR A 1 291 ? 19.609 -2.576 7.604 1.00 66.38 291 THR A CA 1
ATOM 2254 C C . THR A 1 291 ? 19.721 -1.784 8.908 1.00 66.38 291 THR A C 1
ATOM 2256 O O . THR A 1 291 ? 19.410 -2.322 9.969 1.00 66.38 291 THR A O 1
ATOM 2259 N N . GLY A 1 292 ? 20.186 -0.531 8.860 1.00 52.72 292 GLY A N 1
ATOM 2260 C CA . GLY A 1 292 ? 20.286 0.324 10.038 1.00 52.72 292 GLY A CA 1
ATOM 2261 C C . GLY A 1 292 ? 18.916 0.479 10.695 1.00 52.72 292 GLY A C 1
ATOM 2262 O O . GLY A 1 292 ? 17.991 1.026 10.088 1.00 52.72 292 GLY A O 1
ATOM 2263 N N . LEU A 1 293 ? 18.780 -0.050 11.911 1.00 49.34 293 LEU A N 1
ATOM 2264 C CA . LEU A 1 293 ? 17.640 0.220 12.778 1.00 49.34 293 LEU A CA 1
ATOM 2265 C C . LEU A 1 293 ? 17.780 1.659 13.281 1.00 49.34 293 LEU A C 1
ATOM 2267 O O . LEU A 1 293 ? 18.855 2.038 13.745 1.00 49.34 293 LEU A O 1
ATOM 2271 N N . TYR A 1 294 ? 16.706 2.447 13.218 1.00 42.03 294 TYR A N 1
ATOM 2272 C CA . TYR A 1 294 ? 16.616 3.637 14.059 1.00 42.03 294 TYR A CA 1
ATOM 2273 C C . TYR A 1 294 ? 16.618 3.149 15.512 1.00 42.03 294 TYR A C 1
ATOM 2275 O O . TYR A 1 294 ? 15.670 2.498 15.952 1.00 42.03 294 TYR A O 1
ATOM 2283 N N . GLN A 1 295 ? 17.709 3.401 16.234 1.00 35.78 295 GLN A N 1
ATOM 2284 C CA . GLN A 1 295 ? 17.651 3.437 17.689 1.00 35.78 295 GLN A CA 1
ATOM 2285 C C . GLN A 1 295 ? 16.905 4.722 18.048 1.00 35.78 295 GLN A C 1
ATOM 2287 O O . GLN A 1 295 ? 17.362 5.815 17.711 1.00 35.78 295 GLN A O 1
ATOM 2292 N N . VAL A 1 296 ? 15.716 4.557 18.627 1.00 40.31 296 VAL A N 1
ATOM 2293 C CA . VAL A 1 296 ? 15.033 5.605 19.398 1.00 40.31 296 VAL A CA 1
ATOM 2294 C C . VAL A 1 296 ? 15.856 5.976 20.621 1.00 40.31 296 VAL A C 1
ATOM 2296 O O . VAL A 1 296 ? 16.457 5.053 21.217 1.00 40.31 296 VAL A O 1
#

Mean predicted aligned error: 16.82 Å

pLDDT: mean 83.09, std 22.73, range [28.88, 98.88]

Nearest PDB structures (foldseek):
  4z8i-assembly1_A  TM=9.826E-01  e=2.081E-23  Branchiostoma belcheri tsingtauense
  2f2l-assembly1_X  TM=9.885E-01  e=3.081E-22  Drosophila melanogaster
  2aph-assembly1_A  TM=9.799E-01  e=4.730E-22  Homo sapiens
  2cb3-assembly4_D  TM=9.878E-01  e=4.399E-20  Drosophila melanogaster
  2rkq-assembly1_A  TM=9.683E-01  e=8.628E-20  Drosophila melanogaster

Foldseek 3Di:
DDDDDDDDDDDDDDDDDDDDDDDDDDDPDPPPPPPPVPPPQFKKKFFQAFWFKFLDPDPVGDGPDTDHHRDIFTFPQDWDDDDPFIWTWTQDVNHTIITTCVRIDMDGDPPPPPPDDDPPQPLAFAEQECVNLVHDAFPDDFDWQPDQAQEEEEFEPQDAADQDDNRVSVVLNVQQCCCCVVVVGRGRQAQWEFGLVLYIYGGVHLTGFGNQAPPRSNRYHYYYYYHAPQPHARDPSRVVNVVSNVVSCPVSSSHDPNHAYEYSVQRDDDCTPHDNHRVVCCPPPRYDHHPDDPDD

Solvent-accessible surface area (backbone atoms only — not comparable to full-atom values): 16977 Å² total; per-residue (Å²): 135,91,84,89,87,90,82,86,85,86,88,80,83,90,84,82,88,81,87,86,86,87,90,85,82,86,78,88,72,84,74,77,75,75,76,71,72,74,77,70,77,52,39,20,37,20,23,70,40,78,38,62,31,12,70,36,70,43,92,90,37,58,72,76,48,68,43,50,54,67,44,65,32,45,40,84,76,50,71,46,79,42,90,97,42,48,19,36,39,32,46,54,96,88,37,78,28,15,33,54,43,96,44,45,46,79,46,69,69,77,85,76,88,73,90,64,96,69,90,72,57,74,77,43,55,64,64,43,42,42,76,76,48,61,58,76,81,52,81,54,85,76,54,64,43,83,53,74,17,44,31,39,34,39,36,37,59,74,43,79,63,26,68,43,68,71,55,29,31,49,50,54,45,51,48,31,47,45,30,28,72,73,67,64,39,53,41,40,31,34,17,29,36,30,23,49,50,33,40,34,33,41,54,47,36,82,58,31,48,40,69,68,44,86,97,38,25,61,38,32,45,35,43,28,36,45,16,59,18,48,86,39,59,74,48,70,47,24,51,50,33,55,52,28,46,52,52,19,27,42,75,64,70,52,28,42,91,82,32,40,31,33,44,46,38,32,72,44,100,53,72,40,24,16,54,36,32,45,62,54,49,64,75,40,84,52,46,51,78,49,77,71,72,85,80,126

Organism: NCBI:txid31220

=== Feature glossary ===
Legend for the data blocks above and below:

— What the protein is —

The amino-acid sequence is the protein's primary structure: the linear order of residues from the N-terminus to the C-terminus, written in one-letter code. Everything else here — the 3D coordinates, the secondary structure, the domain annotations — is ultimately a consequence of this string.

Functional annotations link the protein to curated databases. InterPro entries identify conserved domains and families by matching the sequence against member-database signatures (Pfam, PROSITE, CDD, …). Gene Ontology (GO) terms describe molecular function, biological process, and cellular component in a controlled vocabulary. CATH places the structure in a hierarchical fold classification (Class/Architecture/Topology/Homologous-superfamily). The organism is the source species.

— Where its atoms are —

Atomic coordinates in PDBx/mmCIF format — the same representation the Protein Data Bank distributes. Each line of the _atom_site loop places one backbone atom in Cartesian space (units: ångströms, origin: arbitrary).

The six renders are orthographic views along the three Cartesian axes in both directions. Representation (cartoon, sticks, or surface) and color scheme (sequence-rainbow or by-chain) vary across proteins so the training set covers all the common visualization conventions.

— Local backbone conformation —

Eight-state secondary structure (DSSP): H is the canonical α-helix, G the tighter 3₁₀-helix, I the wider π-helix; E/B are β-structure, T and S are turns and bends, and '-' is everything else. DSSP derives these from the pattern of main-chain N–H···O=C hydrogen bonds, not from the sequence.

Three-state secondary structure (P-SEA) collapses the eight DSSP classes into helix (a), strand (b), and coil (c). P-SEA assigns these from Cα geometry alone — distances and angles — without requiring backbone oxygens, so it works on any Cα trace.

φ (phi) and ψ (psi) are the two rotatable backbone dihedrals per residue: φ is the C(i-1)–N–Cα–C torsion, ψ is the N–Cα–C–N(i+1) torsion, both in degrees on (−180°, 180°]. α-helical residues cluster near (−60°, −45°); β-strand residues near (−120°, +130°). A Ramachandran plot is simply a scatter of (φ, ψ) for every residue.

— Global shape and packing —

The geometric summary reports three shape descriptors. Rg (radius of gyration) measures how spread out the Cα atoms are about their centre of mass; compact globular proteins have small Rg, elongated or unfolded ones large. Cα contacts (<8 Å, |i−j|>4) count long-range residue pairs in spatial proximity — high for tightly packed folds, near zero for rods or random coil. The bounding-box extents give the protein's footprint along x, y, z in Å.

SASA measures how much of the protein is reachable by solvent. It is computed by rolling a water-sized probe over the atomic surface and summing the exposed area (Å²). Per-residue SASA distinguishes core (buried, low SASA) from surface (exposed, high SASA) residues; total SASA is a whole-molecule size measure.

Plot images: a contact map (which residues are close in 3D, as an N×N binary image), a Ramachandran scatter (backbone torsion angles, revealing secondary-structure composition at a glance), and — for AlphaFold structures — a PAE heatmap (pairwise prediction confidence).

— Structural neighborhood —

A 3Di character summarizes, for each residue, the relative orientation of the Cα frame of its nearest spatial neighbor. Because it encodes fold topology rather than chemistry, 3Di alignments detect remote structural similarity that sequence alignment misses.

The Foldseek neighbor list gives the closest experimentally determined structures in the PDB, ranked by structural alignment. TM-score near 1 means near-identical fold; near 0.3 means only rough topology match. This is how one finds what a novel AlphaFold prediction most resembles in the solved-structure universe.

— Confidence and disorder —

For AlphaFold models, the B-factor field carries pLDDT — the model's own estimate of local accuracy on a 0–100 scale. Regions with pLDDT<50 should be treated as essentially unmodeled; they often correspond to intrinsically disordered segments.

Crystallographic B-factors measure how much each atom's electron density is smeared out, in Å². They rise in mobile loops and surface residues and fall in the buried interior. In AlphaFold models this column is repurposed to hold pLDDT instead.

Predicted Aligned Error (PAE) is an AlphaFold confidence matrix: entry (i, j) is the expected error in the position of residue j, in ångströms, when the prediction is superimposed on the true structure at residue i. Low PAE within a block of residues means that block is internally rigid and well-predicted; high PAE between two blocks means their relative placement is uncertain even if each block individually is confident.